Protein AF-G0QQ79-F1 (afdb_monomer_lite)

pLDDT: mean 77.18, std 17.35, range [34.56, 95.25]

Structure (mmCIF, N/CA/C/O backbone):
data_AF-G0QQ79-F1
#
_entry.id   AF-G0QQ79-F1
#
loop_
_atom_site.group_PDB
_atom_site.id
_atom_site.type_symbol
_atom_site.label_atom_id
_atom_site.label_alt_id
_atom_site.label_comp_id
_atom_site.label_asym_id
_atom_site.label_entity_id
_atom_site.label_seq_id
_atom_site.pdbx_PDB_ins_code
_atom_site.Cartn_x
_atom_site.Cartn_y
_atom_site.Cartn_z
_atom_site.occupancy
_atom_site.B_iso_or_equiv
_atom_site.auth_seq_id
_atom_site.auth_comp_id
_atom_site.auth_asym_id
_atom_site.auth_atom_id
_atom_site.pdbx_PDB_model_num
ATOM 1 N N . MET A 1 1 ? 29.612 6.823 -11.568 1.00 68.00 1 MET A N 1
ATOM 2 C CA . MET A 1 1 ? 28.725 7.975 -11.891 1.00 68.00 1 MET A CA 1
ATOM 3 C C . MET A 1 1 ? 27.307 7.630 -11.455 1.00 68.00 1 MET A C 1
ATOM 5 O O . MET A 1 1 ? 27.017 6.444 -11.415 1.00 68.00 1 MET A O 1
ATOM 9 N N . PHE A 1 2 ? 26.462 8.589 -11.063 1.00 74.31 2 PHE A N 1
ATOM 10 C CA . PHE A 1 2 ? 25.201 8.287 -10.367 1.00 74.31 2 PHE A CA 1
ATOM 11 C C . PHE A 1 2 ? 23.986 8.865 -11.084 1.00 74.31 2 PHE A C 1
ATOM 13 O O . PHE A 1 2 ? 24.033 10.012 -11.516 1.00 74.31 2 PHE A O 1
ATOM 20 N N . ILE A 1 3 ? 22.893 8.106 -11.116 1.00 79.81 3 ILE A N 1
ATOM 21 C CA . ILE A 1 3 ? 21.572 8.600 -11.522 1.00 79.81 3 ILE A CA 1
ATOM 22 C C . ILE A 1 3 ? 20.568 8.401 -10.392 1.00 79.81 3 ILE A C 1
ATOM 24 O O . ILE A 1 3 ? 20.646 7.413 -9.662 1.00 79.81 3 ILE A O 1
ATOM 28 N N . LEU A 1 4 ? 19.628 9.335 -10.252 1.00 84.00 4 LEU A N 1
ATOM 29 C CA . LEU A 1 4 ? 18.492 9.212 -9.341 1.00 84.00 4 LEU A CA 1
ATOM 30 C C . LEU A 1 4 ? 17.261 8.793 -10.142 1.00 84.00 4 LEU A C 1
ATOM 32 O O . LEU A 1 4 ? 16.845 9.520 -11.042 1.00 84.00 4 LEU A O 1
ATOM 36 N N . VAL A 1 5 ? 16.666 7.657 -9.792 1.00 86.06 5 VAL A N 1
ATOM 37 C CA . VAL A 1 5 ? 15.440 7.149 -10.418 1.00 86.06 5 VAL A CA 1
ATOM 38 C C . VAL A 1 5 ? 14.285 7.271 -9.432 1.00 86.06 5 VAL A C 1
ATOM 40 O O . VAL A 1 5 ? 14.389 6.807 -8.296 1.00 86.06 5 VAL A O 1
ATOM 43 N N . LEU A 1 6 ? 13.197 7.899 -9.869 1.00 86.88 6 LEU A N 1
ATOM 44 C CA . LEU A 1 6 ? 11.918 8.004 -9.177 1.00 86.88 6 LEU A CA 1
ATOM 45 C C . LEU A 1 6 ? 10.981 6.895 -9.656 1.00 86.88 6 LEU A C 1
ATOM 47 O O . LEU A 1 6 ? 10.884 6.631 -10.857 1.00 86.88 6 LEU A O 1
ATOM 51 N N . PHE A 1 7 ? 10.298 6.263 -8.707 1.00 90.00 7 PHE A N 1
ATOM 52 C CA . PHE A 1 7 ? 9.340 5.189 -8.954 1.00 90.00 7 PHE A CA 1
ATOM 53 C C . PHE A 1 7 ? 8.376 5.057 -7.764 1.00 90.00 7 PHE A C 1
ATOM 55 O O . PHE A 1 7 ? 8.639 5.572 -6.677 1.00 90.00 7 PHE A O 1
ATOM 62 N N . GLY A 1 8 ? 7.258 4.356 -7.952 1.00 88.19 8 GLY A N 1
ATOM 63 C CA . GLY A 1 8 ? 6.257 4.131 -6.908 1.00 88.19 8 GLY A CA 1
ATOM 64 C C . GLY A 1 8 ? 5.714 5.433 -6.303 1.00 88.19 8 GLY A C 1
ATOM 65 O O . GLY A 1 8 ? 5.660 6.468 -6.960 1.00 88.19 8 GLY A O 1
ATOM 66 N N . TYR A 1 9 ? 5.325 5.388 -5.027 1.00 85.94 9 TYR A N 1
ATOM 67 C CA . TYR A 1 9 ? 4.895 6.568 -4.269 1.00 85.94 9 TYR A CA 1
ATOM 68 C C . TYR A 1 9 ? 6.004 7.041 -3.331 1.00 85.94 9 TYR A C 1
ATOM 70 O O . TYR A 1 9 ? 6.362 6.339 -2.383 1.00 85.94 9 TYR A O 1
ATOM 78 N N . LYS A 1 10 ? 6.544 8.241 -3.586 1.00 84.88 10 LYS A N 1
ATOM 79 C CA . LYS A 1 10 ? 7.665 8.834 -2.829 1.00 84.88 10 LYS A CA 1
ATOM 80 C C . LYS A 1 10 ? 8.905 7.921 -2.727 1.00 84.88 10 LYS A C 1
ATOM 82 O O . LYS A 1 10 ? 9.724 8.116 -1.830 1.00 84.88 10 LYS A O 1
ATOM 87 N N . GLN A 1 11 ? 9.075 6.945 -3.626 1.00 87.06 11 GLN A N 1
ATOM 88 C CA . GLN A 1 11 ? 10.274 6.106 -3.661 1.00 87.06 11 GLN A CA 1
ATOM 89 C C . GLN A 1 11 ? 11.272 6.668 -4.671 1.00 87.06 11 GLN A C 1
ATOM 91 O O . GLN A 1 11 ? 10.926 7.188 -5.734 1.00 87.06 11 GLN A O 1
ATOM 96 N N . SER A 1 12 ? 12.546 6.586 -4.312 1.00 88.94 12 SER A N 1
ATOM 97 C CA . SER A 1 12 ? 13.630 6.902 -5.224 1.00 88.94 12 SER A CA 1
ATOM 98 C C . SER A 1 12 ? 14.855 6.077 -4.883 1.00 88.94 12 SER A C 1
ATOM 100 O O . SER A 1 12 ? 15.034 5.654 -3.738 1.00 88.94 12 SER A O 1
ATOM 102 N N . ARG A 1 13 ? 15.695 5.823 -5.883 1.00 88.06 13 ARG A N 1
ATOM 103 C CA . ARG A 1 13 ? 16.927 5.064 -5.701 1.00 88.06 13 ARG A CA 1
ATOM 104 C C . ARG A 1 13 ? 18.031 5.632 -6.567 1.00 88.06 13 ARG A C 1
ATOM 106 O O . ARG A 1 13 ? 17.805 6.031 -7.708 1.00 88.06 13 ARG A O 1
ATOM 113 N N . ILE A 1 14 ? 19.226 5.677 -5.990 1.00 85.69 14 ILE A N 1
ATOM 114 C CA . ILE A 1 14 ? 20.432 6.095 -6.689 1.00 85.69 14 ILE A CA 1
ATOM 115 C C . ILE A 1 14 ? 21.115 4.844 -7.235 1.00 85.69 14 ILE A C 1
ATOM 117 O O . ILE A 1 14 ? 21.373 3.904 -6.483 1.00 85.69 14 ILE A O 1
ATOM 121 N N . PHE A 1 15 ? 21.421 4.846 -8.528 1.00 82.44 15 PHE A N 1
ATOM 122 C CA . PHE A 1 15 ? 22.152 3.769 -9.189 1.00 82.44 15 PHE A CA 1
ATOM 123 C C . PHE A 1 15 ? 23.528 4.256 -9.627 1.00 82.44 15 PHE A C 1
ATOM 125 O O . PHE A 1 15 ? 23.657 5.350 -10.183 1.00 82.44 15 PHE A O 1
ATOM 132 N N . THR A 1 16 ? 24.554 3.441 -9.375 1.00 77.12 16 THR A N 1
ATOM 133 C CA . THR A 1 16 ? 25.890 3.637 -9.936 1.00 77.12 16 THR A CA 1
ATOM 134 C C . THR A 1 16 ? 25.958 3.039 -11.328 1.00 77.12 16 THR A C 1
ATOM 136 O O . THR A 1 16 ? 25.602 1.884 -11.552 1.00 77.12 16 THR A O 1
ATOM 139 N N . ILE A 1 17 ? 26.436 3.831 -12.276 1.00 72.12 17 ILE A N 1
ATOM 140 C CA . ILE A 1 17 ? 26.651 3.397 -13.648 1.00 72.12 17 ILE A CA 1
ATOM 141 C C . ILE A 1 17 ? 28.128 3.086 -13.807 1.00 72.12 17 ILE A C 1
ATOM 143 O O . ILE A 1 17 ? 28.937 3.988 -14.032 1.00 72.12 17 ILE A O 1
ATOM 147 N N . ASP A 1 18 ? 28.438 1.799 -13.667 1.00 65.00 18 ASP A N 1
ATOM 148 C CA . ASP A 1 18 ? 29.786 1.251 -13.830 1.00 65.00 18 ASP A CA 1
ATOM 149 C C . ASP A 1 18 ? 29.869 0.265 -15.023 1.00 65.00 18 ASP A C 1
ATOM 151 O O . ASP A 1 18 ? 30.936 -0.272 -15.314 1.00 65.00 18 ASP A O 1
ATOM 155 N N . CYS A 1 19 ? 28.761 0.014 -15.746 1.00 55.56 19 CYS A N 1
ATOM 156 C CA . CYS A 1 19 ? 28.670 -1.003 -16.808 1.00 55.56 19 CYS A CA 1
ATOM 157 C C . CYS A 1 19 ? 27.797 -0.591 -18.021 1.00 55.56 19 CYS A C 1
ATOM 159 O O . CYS A 1 19 ? 27.247 0.508 -18.066 1.00 55.56 19 CYS A O 1
ATOM 161 N N . LEU A 1 20 ? 27.724 -1.471 -19.036 1.00 58.78 20 LEU A N 1
ATOM 162 C CA . LEU A 1 20 ? 26.935 -1.319 -20.273 1.00 58.78 20 LEU A CA 1
ATOM 163 C C . LEU A 1 20 ? 25.459 -0.998 -19.978 1.00 58.78 20 LEU A C 1
ATOM 165 O O . LEU A 1 20 ? 24.854 -1.581 -19.080 1.00 58.78 20 LEU A O 1
ATOM 169 N N . THR A 1 21 ? 24.857 -0.113 -20.773 1.00 60.47 21 THR A N 1
ATOM 170 C CA . THR A 1 21 ? 23.559 0.481 -20.435 1.00 60.47 21 THR A CA 1
ATOM 171 C C . THR A 1 21 ? 22.362 -0.473 -20.477 1.00 60.47 21 THR A C 1
ATOM 173 O O . THR A 1 21 ? 21.425 -0.288 -19.712 1.00 60.47 21 THR A O 1
ATOM 176 N N . ALA A 1 22 ? 22.386 -1.524 -21.303 1.00 59.78 22 ALA A N 1
ATOM 177 C CA . ALA A 1 22 ? 21.295 -2.508 -21.333 1.00 59.78 22 ALA A CA 1
ATOM 178 C C . ALA A 1 22 ? 21.172 -3.258 -19.990 1.00 59.78 22 ALA A C 1
ATOM 180 O O . ALA A 1 22 ? 20.111 -3.271 -19.377 1.00 59.78 22 ALA A O 1
ATOM 181 N N . THR A 1 23 ? 22.297 -3.748 -19.454 1.00 66.88 23 THR A N 1
ATOM 182 C CA . THR A 1 23 ? 22.370 -4.351 -18.109 1.00 66.88 23 THR A CA 1
ATOM 183 C C . THR A 1 23 ? 21.993 -3.384 -16.988 1.00 66.88 23 THR A C 1
ATOM 185 O O . THR A 1 23 ? 21.568 -3.816 -15.918 1.00 66.88 23 THR A O 1
ATOM 188 N N . LEU A 1 24 ? 22.147 -2.075 -17.211 1.00 75.06 24 LEU A N 1
ATOM 189 C CA . LEU A 1 24 ? 21.749 -1.063 -16.241 1.00 75.06 24 LEU A CA 1
ATOM 190 C C . LEU A 1 24 ? 20.222 -0.940 -16.164 1.00 75.06 24 LEU A C 1
ATOM 192 O O . LEU A 1 24 ? 19.691 -0.939 -15.057 1.00 75.06 24 LEU A O 1
ATOM 196 N N . THR A 1 25 ? 19.518 -0.862 -17.296 1.00 76.62 25 THR A N 1
ATOM 197 C CA . THR A 1 25 ? 18.052 -0.706 -17.309 1.00 76.62 25 THR A CA 1
ATOM 198 C C . THR A 1 25 ? 17.346 -1.913 -16.692 1.00 76.62 25 THR A C 1
ATOM 200 O O . THR A 1 25 ? 16.469 -1.727 -15.849 1.00 76.62 25 THR A O 1
ATOM 203 N N . ASP A 1 26 ? 17.784 -3.135 -17.005 1.00 77.94 26 ASP A N 1
ATOM 204 C CA . ASP A 1 26 ? 17.232 -4.358 -16.400 1.00 77.94 26 ASP A CA 1
ATOM 205 C C . ASP A 1 26 ? 17.471 -4.398 -14.883 1.00 77.94 26 ASP A C 1
ATOM 207 O O . ASP A 1 26 ? 16.586 -4.751 -14.100 1.00 77.94 26 ASP A O 1
ATOM 211 N N . CYS A 1 27 ? 18.660 -3.975 -14.443 1.00 83.69 27 CYS A N 1
ATOM 212 C CA . CYS A 1 27 ? 18.996 -3.873 -13.026 1.00 83.69 27 CYS A CA 1
ATOM 213 C C . CYS A 1 27 ? 18.137 -2.821 -12.308 1.00 83.69 27 CYS A C 1
ATOM 215 O O . CYS A 1 27 ? 17.673 -3.066 -11.190 1.00 83.69 27 CYS A O 1
ATOM 217 N N . ILE A 1 28 ? 17.904 -1.662 -12.933 1.00 86.94 28 ILE A N 1
ATOM 218 C CA . ILE A 1 28 ? 17.012 -0.623 -12.405 1.00 86.94 28 ILE A CA 1
ATOM 219 C C . ILE A 1 28 ? 15.598 -1.180 -12.279 1.00 86.94 28 ILE A C 1
ATOM 221 O O . ILE A 1 28 ? 15.024 -1.105 -11.196 1.00 86.94 28 ILE A O 1
ATOM 225 N N . TRP A 1 29 ? 15.076 -1.799 -13.340 1.00 88.12 29 TRP A N 1
ATOM 226 C CA . TRP A 1 29 ? 13.748 -2.407 -13.359 1.00 88.12 29 TRP A CA 1
ATOM 227 C C . TRP A 1 29 ? 13.562 -3.410 -12.220 1.00 88.12 29 TRP A C 1
ATOM 229 O O . TRP A 1 29 ? 12.687 -3.223 -11.374 1.00 88.12 29 TRP A O 1
ATOM 239 N N . GLN A 1 30 ? 14.423 -4.429 -12.139 1.00 88.56 30 GLN A N 1
ATOM 240 C CA . GLN A 1 30 ? 14.308 -5.475 -11.121 1.00 88.56 30 GLN A CA 1
ATOM 241 C C . GLN A 1 30 ? 14.394 -4.913 -9.699 1.00 88.56 30 GLN A C 1
ATOM 243 O O . GLN A 1 30 ? 13.622 -5.311 -8.826 1.00 88.56 30 GLN A O 1
ATOM 248 N N . ASN A 1 31 ? 15.308 -3.971 -9.447 1.00 90.69 31 ASN A N 1
ATOM 249 C CA . ASN A 1 31 ? 15.434 -3.349 -8.131 1.00 90.69 31 ASN A CA 1
ATOM 250 C C . ASN A 1 31 ? 14.214 -2.495 -7.777 1.00 90.69 31 ASN A C 1
ATOM 252 O O . ASN A 1 31 ? 13.711 -2.605 -6.661 1.00 90.69 31 ASN A O 1
ATOM 256 N N . CYS A 1 32 ? 13.733 -1.669 -8.708 1.00 91.06 32 CYS A N 1
ATOM 257 C CA . CYS A 1 32 ? 12.569 -0.818 -8.492 1.00 91.06 32 CYS A CA 1
ATOM 258 C C . CYS A 1 32 ? 11.313 -1.657 -8.246 1.00 91.06 32 CYS A C 1
ATOM 260 O O . CYS A 1 32 ? 10.652 -1.447 -7.235 1.00 91.06 32 CYS A O 1
ATOM 262 N N . ILE A 1 33 ? 11.032 -2.664 -9.079 1.00 91.56 33 ILE A N 1
ATOM 263 C CA . ILE A 1 33 ? 9.876 -3.558 -8.900 1.00 91.56 33 ILE A CA 1
ATOM 264 C C . ILE A 1 33 ? 9.957 -4.319 -7.578 1.00 91.56 33 ILE A C 1
ATOM 266 O O . ILE A 1 33 ? 8.973 -4.382 -6.838 1.00 91.56 33 ILE A O 1
ATOM 270 N N . L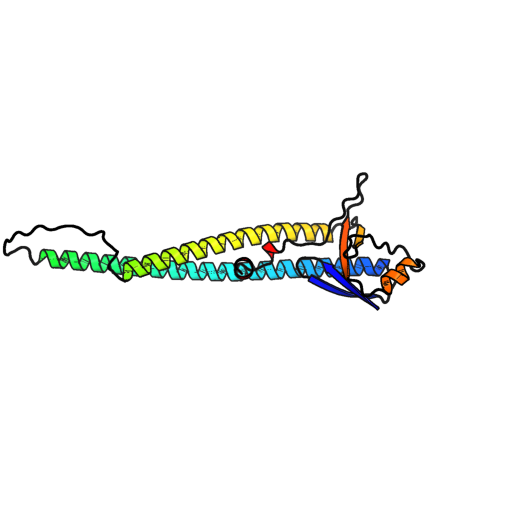YS A 1 34 ? 11.138 -4.828 -7.214 1.00 91.69 34 LYS A N 1
ATOM 271 C CA . LYS A 1 34 ? 11.351 -5.492 -5.923 1.00 91.69 34 LYS A CA 1
ATOM 272 C C . LYS A 1 34 ? 11.106 -4.555 -4.739 1.00 91.69 34 LYS A C 1
ATOM 274 O O . LYS A 1 34 ? 10.446 -4.950 -3.776 1.00 91.69 34 LYS A O 1
ATOM 279 N N . ASP A 1 35 ? 11.617 -3.327 -4.793 1.00 92.88 35 ASP A N 1
ATOM 280 C CA . ASP A 1 35 ? 11.431 -2.326 -3.738 1.00 92.88 35 ASP A CA 1
ATOM 281 C C . ASP A 1 35 ? 9.968 -1.866 -3.644 1.00 92.88 35 ASP A C 1
ATOM 283 O O . ASP A 1 35 ? 9.447 -1.661 -2.545 1.00 92.88 35 ASP A O 1
ATOM 287 N N . THR A 1 36 ? 9.281 -1.745 -4.779 1.00 91.88 36 THR A N 1
ATOM 288 C CA . THR A 1 36 ? 7.845 -1.463 -4.875 1.00 91.88 36 THR A CA 1
ATOM 289 C C . THR A 1 36 ? 7.025 -2.589 -4.243 1.00 91.88 36 THR A C 1
ATOM 291 O O . THR A 1 36 ? 6.229 -2.327 -3.341 1.00 91.88 36 THR A O 1
ATOM 294 N N . ASN A 1 37 ? 7.278 -3.848 -4.610 1.00 91.69 37 ASN A N 1
ATOM 295 C CA . ASN A 1 37 ? 6.615 -5.016 -4.020 1.00 91.69 37 ASN A CA 1
ATOM 296 C C . ASN A 1 37 ? 6.866 -5.119 -2.510 1.00 91.69 37 ASN A C 1
ATOM 298 O O . ASN A 1 37 ? 5.944 -5.383 -1.736 1.00 91.69 37 ASN A O 1
ATOM 302 N N . LYS A 1 38 ? 8.101 -4.858 -2.065 1.00 93.00 38 LYS A N 1
ATOM 303 C CA . LYS A 1 38 ? 8.442 -4.821 -0.638 1.00 93.00 38 LYS A CA 1
ATOM 304 C C . LYS A 1 38 ? 7.658 -3.736 0.103 1.00 93.00 38 LYS A C 1
ATOM 306 O O . LYS A 1 38 ? 7.145 -4.006 1.184 1.00 93.00 38 LYS A O 1
ATOM 311 N N . ASN A 1 39 ? 7.552 -2.537 -0.468 1.00 92.12 39 ASN A N 1
ATOM 312 C CA . ASN A 1 39 ? 6.803 -1.432 0.130 1.00 92.12 39 ASN A CA 1
ATOM 313 C C . ASN A 1 39 ? 5.304 -1.758 0.238 1.00 92.12 39 ASN A C 1
ATOM 315 O O . ASN A 1 39 ? 4.713 -1.575 1.300 1.00 92.12 39 ASN A O 1
ATOM 319 N N . ILE A 1 40 ? 4.708 -2.330 -0.816 1.00 92.75 40 ILE A N 1
ATOM 320 C CA . ILE A 1 40 ? 3.312 -2.797 -0.801 1.00 92.75 40 ILE A CA 1
ATOM 321 C C . ILE A 1 40 ? 3.086 -3.793 0.342 1.00 92.75 40 ILE A C 1
ATOM 323 O O . ILE A 1 40 ? 2.153 -3.620 1.121 1.00 92.75 40 ILE A O 1
ATOM 327 N N . LEU A 1 41 ? 3.958 -4.799 0.488 1.00 92.56 41 LEU A N 1
ATOM 328 C CA . LEU A 1 41 ? 3.854 -5.796 1.561 1.00 92.56 41 LEU A CA 1
ATOM 329 C C . LEU A 1 41 ? 3.972 -5.172 2.957 1.00 92.56 41 LEU A C 1
ATOM 331 O O . LEU A 1 41 ? 3.203 -5.511 3.854 1.00 92.56 41 LEU A O 1
ATOM 335 N N . GLN A 1 42 ? 4.913 -4.244 3.143 1.00 93.69 42 GLN A N 1
ATOM 336 C CA . GLN A 1 42 ? 5.088 -3.544 4.417 1.00 93.69 42 GLN A CA 1
ATOM 337 C C . GLN A 1 42 ? 3.854 -2.713 4.783 1.00 93.69 42 GLN A C 1
ATOM 339 O O . GLN A 1 42 ? 3.434 -2.715 5.940 1.00 93.69 42 GLN A O 1
ATOM 344 N N . LYS A 1 43 ? 3.249 -2.032 3.804 1.00 93.50 43 LYS A N 1
ATOM 345 C CA . LYS A 1 43 ? 2.033 -1.239 4.011 1.00 93.50 43 LYS A CA 1
ATOM 346 C C . LYS A 1 43 ? 0.793 -2.099 4.229 1.00 93.50 43 LYS A C 1
ATOM 348 O O . LYS A 1 43 ? -0.011 -1.777 5.095 1.00 93.50 43 LYS A O 1
ATOM 353 N N . GLU A 1 44 ? 0.679 -3.229 3.539 1.00 93.81 44 GLU A N 1
ATOM 354 C CA . GLU A 1 44 ? -0.359 -4.231 3.797 1.00 93.81 44 GLU A CA 1
ATOM 355 C C . GLU A 1 44 ? -0.278 -4.750 5.246 1.00 93.81 44 GLU A C 1
ATOM 357 O O . GLU A 1 44 ? -1.289 -4.817 5.946 1.00 93.81 44 GLU A O 1
ATOM 362 N N . GLU A 1 45 ? 0.923 -5.067 5.741 1.00 94.94 45 GLU A N 1
ATOM 363 C CA . GLU A 1 45 ? 1.121 -5.495 7.130 1.00 94.94 45 GLU A CA 1
ATOM 364 C C . GLU A 1 45 ? 0.806 -4.373 8.135 1.00 94.94 45 GLU A C 1
ATOM 366 O O . GLU A 1 45 ? 0.171 -4.626 9.164 1.00 94.94 45 GLU A O 1
ATOM 371 N N . GLN A 1 46 ? 1.216 -3.135 7.838 1.00 93.81 46 GLN A N 1
ATOM 372 C CA . GLN A 1 46 ? 0.923 -1.960 8.662 1.00 93.81 46 GLN A CA 1
ATOM 373 C C . GLN A 1 46 ? -0.591 -1.742 8.807 1.00 93.81 46 GLN A C 1
ATOM 375 O O . GLN A 1 46 ? -1.096 -1.723 9.931 1.00 93.81 46 GLN A O 1
ATOM 380 N N . HIS A 1 47 ? -1.324 -1.664 7.693 1.00 94.25 47 HIS A N 1
ATOM 381 C CA . HIS A 1 47 ? -2.774 -1.438 7.699 1.00 94.25 47 HIS A CA 1
ATOM 382 C C . HIS A 1 47 ? -3.521 -2.558 8.426 1.00 94.25 47 HIS A C 1
ATOM 384 O O . HIS A 1 47 ? -4.433 -2.291 9.205 1.00 94.25 47 HIS A O 1
ATOM 390 N N . ASN A 1 48 ? -3.096 -3.815 8.259 1.00 94.50 48 ASN A N 1
ATOM 391 C CA . ASN A 1 48 ? -3.669 -4.939 9.004 1.00 94.50 48 ASN A CA 1
ATOM 392 C C . ASN A 1 48 ? -3.437 -4.819 10.521 1.00 94.50 48 ASN A C 1
ATOM 394 O O . ASN A 1 48 ? -4.342 -5.101 11.312 1.00 94.50 48 ASN A O 1
ATOM 398 N N . LYS A 1 49 ? -2.244 -4.393 10.958 1.00 95.25 49 LYS A N 1
ATOM 399 C CA . LYS A 1 49 ? -1.960 -4.154 12.385 1.00 95.25 49 LYS A CA 1
ATOM 400 C C . LYS A 1 49 ? -2.835 -3.037 12.948 1.00 95.25 49 LYS A C 1
ATOM 402 O O . LYS A 1 49 ? -3.422 -3.214 14.015 1.00 95.25 49 LYS A O 1
ATOM 407 N N . GLU A 1 50 ? -2.951 -1.923 12.234 1.00 93.38 50 GLU A N 1
ATOM 408 C CA . GLU A 1 50 ? -3.755 -0.769 12.647 1.00 93.38 50 GLU A CA 1
ATOM 409 C C . GLU A 1 50 ? -5.249 -1.115 12.703 1.00 93.38 50 GLU A C 1
ATOM 411 O O . GLU A 1 50 ? -5.898 -0.873 13.724 1.00 93.38 50 GLU A O 1
ATOM 416 N N . LYS A 1 51 ? -5.773 -1.807 11.685 1.00 93.62 51 LYS A N 1
ATOM 417 C CA . LYS A 1 51 ? -7.144 -2.334 11.675 1.00 93.62 51 LYS A CA 1
ATOM 418 C C . LYS A 1 51 ? -7.417 -3.239 12.881 1.00 93.62 51 LYS A C 1
ATOM 420 O O . LYS A 1 51 ? -8.409 -3.047 13.583 1.00 93.62 51 LYS A O 1
ATOM 425 N N . ASN A 1 52 ? -6.521 -4.181 13.177 1.00 94.19 52 ASN A N 1
ATOM 426 C CA . ASN A 1 52 ? -6.661 -5.081 14.328 1.00 94.19 52 ASN A CA 1
ATOM 427 C C . ASN A 1 52 ? -6.642 -4.327 15.672 1.00 94.19 52 ASN A C 1
ATOM 429 O O . ASN A 1 52 ? -7.340 -4.709 16.615 1.00 94.19 52 ASN A O 1
ATOM 433 N N . LEU A 1 53 ? -5.853 -3.253 15.788 1.00 94.19 53 LEU A N 1
ATOM 434 C CA . LEU A 1 53 ? -5.856 -2.394 16.976 1.00 94.19 53 LEU A CA 1
ATOM 435 C C . LEU A 1 53 ? -7.190 -1.656 17.134 1.00 94.19 53 LEU A C 1
ATOM 437 O O . LEU A 1 53 ? -7.718 -1.604 18.246 1.00 94.19 53 LEU A O 1
ATOM 441 N N . LEU A 1 54 ? -7.757 -1.135 16.043 1.00 92.12 54 LEU A N 1
ATOM 442 C CA . LEU A 1 54 ? -9.073 -0.491 16.051 1.00 92.12 54 LEU A CA 1
ATOM 443 C C . LEU A 1 54 ? -10.194 -1.475 16.410 1.00 92.12 54 LEU A C 1
ATOM 445 O O . LEU A 1 54 ? -11.035 -1.155 17.245 1.00 92.12 54 LEU A O 1
ATOM 449 N N . GLN A 1 55 ? -10.163 -2.702 15.887 1.00 92.62 55 GLN A N 1
ATOM 450 C CA . GLN A 1 55 ? -11.127 -3.748 16.253 1.00 92.62 55 GLN A CA 1
ATOM 451 C C . GLN A 1 55 ? -11.082 -4.086 17.751 1.00 92.62 55 GLN A C 1
ATOM 453 O O . GLN A 1 55 ? -12.122 -4.204 18.397 1.00 92.62 55 GLN A O 1
ATOM 458 N N . LYS A 1 56 ? -9.883 -4.166 18.346 1.00 93.81 56 LYS A N 1
ATOM 459 C CA . LYS A 1 56 ? -9.737 -4.339 19.802 1.00 93.81 56 LYS A CA 1
ATOM 460 C C . LYS A 1 56 ? -10.270 -3.140 20.591 1.00 93.81 56 LYS A C 1
ATOM 462 O O . LYS A 1 56 ? -10.747 -3.322 21.710 1.00 93.81 56 LYS A O 1
ATOM 467 N N . LYS A 1 57 ? -10.168 -1.917 20.054 1.00 92.75 57 LYS A N 1
ATOM 468 C CA . LYS A 1 57 ? -10.765 -0.724 20.676 1.00 92.75 57 LYS A CA 1
ATOM 469 C C . LYS A 1 57 ? -12.292 -0.779 20.630 1.00 92.75 57 LYS A C 1
ATOM 471 O O . LYS A 1 57 ? -12.897 -0.527 21.665 1.00 92.75 57 LYS A O 1
ATOM 476 N N . ILE A 1 58 ? -12.888 -1.191 19.506 1.00 91.00 58 ILE A N 1
ATOM 477 C CA . ILE A 1 58 ? -14.343 -1.397 19.390 1.00 91.00 58 ILE A CA 1
ATOM 478 C C . ILE A 1 58 ? -14.837 -2.333 20.491 1.00 91.00 58 ILE A C 1
ATOM 480 O O . ILE A 1 58 ? -15.683 -1.928 21.276 1.00 91.00 58 ILE A O 1
ATOM 484 N N . GLN A 1 59 ? -14.230 -3.516 20.636 1.00 92.25 59 GLN A N 1
ATOM 485 C CA . GLN A 1 59 ? -14.637 -4.487 21.662 1.00 92.25 59 GLN A CA 1
ATOM 486 C C . GLN A 1 59 ? -14.600 -3.899 23.081 1.00 92.25 59 GLN A C 1
ATOM 488 O O . GLN A 1 59 ? -15.474 -4.169 23.898 1.00 92.25 59 GLN A O 1
ATOM 493 N N . LYS A 1 60 ? -13.598 -3.067 23.395 1.00 93.25 60 LYS A N 1
ATOM 494 C CA . LYS A 1 60 ? -13.505 -2.406 24.707 1.00 93.25 60 LYS A CA 1
ATOM 495 C C . LYS A 1 60 ? -14.599 -1.360 24.912 1.00 93.25 60 LYS A C 1
ATOM 497 O O . LYS A 1 60 ? -15.114 -1.257 26.021 1.00 93.25 60 LYS A O 1
ATOM 502 N N . ILE A 1 61 ? -14.915 -0.573 23.885 1.00 88.44 61 ILE A N 1
ATOM 503 C CA . ILE A 1 61 ? -15.960 0.456 23.959 1.00 88.44 61 ILE A CA 1
ATOM 504 C C . ILE A 1 61 ? -17.343 -0.201 24.038 1.00 88.44 61 ILE A C 1
ATOM 506 O O . ILE A 1 61 ? -18.156 0.218 24.853 1.00 88.44 61 ILE A O 1
ATOM 510 N N . GLU A 1 62 ? -17.585 -1.279 23.290 1.00 90.19 62 GLU A N 1
ATOM 511 C CA . GLU A 1 62 ? -18.829 -2.058 23.361 1.00 90.19 62 GLU A CA 1
ATOM 512 C C . GLU A 1 62 ? -19.067 -2.605 24.775 1.00 90.19 62 GLU A C 1
ATOM 514 O O . GLU A 1 62 ? -20.136 -2.389 25.342 1.00 90.19 62 GLU A O 1
ATOM 519 N N . VAL A 1 63 ? -18.043 -3.193 25.406 1.00 92.25 63 VAL A N 1
ATOM 520 C CA . VAL A 1 63 ? -18.135 -3.659 26.802 1.00 92.25 63 VAL A CA 1
ATOM 521 C C . VAL A 1 63 ? -18.422 -2.509 27.775 1.00 92.25 63 VAL A C 1
ATOM 523 O O . VAL A 1 63 ? -19.195 -2.687 28.717 1.00 92.25 63 VAL A O 1
ATOM 526 N N . LYS A 1 64 ? -17.830 -1.325 27.573 1.00 89.38 64 LYS A N 1
ATOM 527 C CA . LYS A 1 64 ? -18.122 -0.146 28.408 1.00 89.38 64 LYS A CA 1
ATOM 528 C C . LYS A 1 64 ? -19.567 0.319 28.252 1.00 89.38 64 LYS A C 1
ATOM 530 O O . LYS A 1 64 ? -20.219 0.589 29.255 1.00 89.38 64 LYS A O 1
ATOM 535 N N . ILE A 1 65 ? -20.075 0.379 27.022 1.00 86.31 65 ILE A N 1
ATOM 536 C CA . ILE A 1 65 ? -21.469 0.749 26.750 1.00 86.31 65 ILE A CA 1
ATOM 537 C C . ILE A 1 65 ? -22.418 -0.246 27.428 1.00 86.31 65 ILE A C 1
ATOM 539 O O . ILE A 1 65 ? -23.348 0.177 28.107 1.00 86.31 65 ILE A O 1
ATOM 543 N N . GLU A 1 66 ? -22.148 -1.551 27.339 1.00 89.56 66 GLU A N 1
ATOM 544 C CA . GLU A 1 66 ? -22.950 -2.572 28.028 1.00 89.56 66 GLU A CA 1
ATOM 545 C C . GLU A 1 66 ? -22.928 -2.431 29.559 1.00 89.56 66 GLU A C 1
ATOM 547 O O . GLU A 1 66 ? -23.932 -2.695 30.222 1.00 89.56 66 GLU A O 1
ATOM 552 N N . GLN A 1 67 ? -21.792 -2.038 30.145 1.00 89.75 67 GLN A N 1
ATOM 553 C CA . GLN A 1 67 ? -21.686 -1.783 31.585 1.00 89.75 67 GLN A CA 1
ATOM 554 C C . GLN A 1 67 ? -22.492 -0.551 31.999 1.00 89.75 67 GLN A C 1
ATOM 556 O O . GLN A 1 67 ? -23.224 -0.617 32.985 1.00 89.75 67 GLN A O 1
ATOM 561 N N . ILE A 1 68 ? -22.401 0.538 31.233 1.00 85.00 68 ILE A N 1
ATOM 562 C CA . ILE A 1 68 ? -23.189 1.754 31.463 1.00 85.00 68 ILE A CA 1
ATOM 563 C C . ILE A 1 68 ? -24.688 1.445 31.339 1.00 85.00 68 ILE A C 1
ATOM 565 O O . ILE A 1 68 ? -25.466 1.848 32.198 1.00 85.00 68 ILE A O 1
ATOM 569 N N . ASP A 1 69 ? -25.090 0.649 30.347 1.00 85.81 69 ASP A N 1
ATOM 570 C CA . ASP A 1 69 ? -26.487 0.241 30.159 1.00 85.81 69 ASP A CA 1
ATOM 571 C C . ASP A 1 69 ? -27.038 -0.587 31.324 1.00 85.81 69 ASP A C 1
ATOM 573 O O . ASP A 1 69 ? -28.214 -0.463 31.666 1.00 85.81 69 ASP A O 1
ATOM 577 N N . LYS A 1 70 ? -26.204 -1.421 31.955 1.00 87.81 70 LYS A N 1
ATOM 578 C CA . LYS A 1 70 ? -26.587 -2.136 33.182 1.00 87.81 70 LYS A CA 1
ATOM 579 C C . LYS A 1 70 ? -26.746 -1.179 34.360 1.00 87.81 70 LYS A C 1
ATOM 581 O O . LYS A 1 70 ? -27.732 -1.281 35.076 1.00 87.81 70 LYS A O 1
ATOM 586 N N . LEU A 1 71 ? -25.823 -0.231 34.527 1.00 84.69 71 LEU A N 1
ATOM 587 C CA . LEU A 1 71 ? -25.887 0.755 35.609 1.00 84.69 71 LEU A CA 1
ATOM 588 C C . LEU A 1 71 ? -27.127 1.651 35.503 1.00 84.69 71 LEU A C 1
ATOM 590 O O . LEU A 1 71 ? -27.775 1.892 36.515 1.00 84.69 71 LEU A O 1
ATOM 594 N N . ILE A 1 72 ? -27.488 2.085 34.292 1.00 81.94 72 ILE A N 1
ATOM 595 C CA . ILE A 1 72 ? -28.701 2.882 34.059 1.00 81.94 72 ILE A CA 1
ATOM 596 C C . ILE A 1 72 ? -29.954 2.075 34.431 1.00 81.94 72 ILE A C 1
ATOM 598 O O . ILE A 1 72 ? -30.797 2.575 35.171 1.00 81.94 72 ILE A O 1
ATOM 602 N N . LYS A 1 73 ? -30.052 0.807 34.006 1.00 82.56 73 LYS A N 1
ATOM 603 C CA . LYS A 1 73 ? -31.185 -0.066 34.369 1.00 82.56 73 LYS A CA 1
ATOM 604 C C . LYS A 1 73 ? -31.283 -0.315 35.875 1.00 82.56 73 LYS A C 1
ATOM 606 O O . LYS A 1 73 ? -32.371 -0.246 36.438 1.00 82.56 73 LYS A O 1
ATOM 611 N N . ASP A 1 74 ? -30.153 -0.560 36.536 1.00 80.44 74 ASP A N 1
ATOM 612 C CA . ASP A 1 74 ? -30.107 -0.765 37.987 1.00 80.44 74 ASP A CA 1
ATOM 613 C C . ASP A 1 74 ? -30.498 0.511 38.765 1.00 80.44 74 ASP A C 1
ATOM 615 O O . ASP A 1 74 ? -31.049 0.420 39.867 1.00 80.44 74 ASP A O 1
ATOM 619 N N . GLU A 1 75 ? -30.206 1.707 38.234 1.00 73.44 75 GLU A N 1
ATOM 620 C CA . GLU A 1 75 ? -30.669 2.986 38.793 1.00 73.44 75 GLU A CA 1
ATOM 621 C C . GLU A 1 75 ? -32.177 3.189 38.592 1.00 73.44 75 GLU A C 1
ATOM 623 O O . GLU A 1 75 ? -32.865 3.564 39.545 1.00 73.44 75 GLU A O 1
ATOM 628 N N . GLU A 1 76 ? -32.710 2.879 37.408 1.00 73.62 76 GLU A N 1
ATOM 629 C CA . GLU A 1 76 ? -34.148 2.947 37.112 1.00 73.62 76 GLU A CA 1
ATOM 630 C C . GLU A 1 76 ? -34.962 2.007 38.025 1.00 73.62 76 GLU A C 1
ATOM 632 O O . GLU A 1 76 ? -35.937 2.435 38.649 1.00 73.62 76 GLU A O 1
ATOM 637 N N . GLU A 1 77 ? -34.516 0.760 38.219 1.00 71.50 77 GLU A N 1
ATOM 638 C CA . GLU A 1 77 ? -35.190 -0.209 39.100 1.00 71.50 77 GLU A CA 1
ATOM 639 C C . GLU A 1 77 ? -35.153 0.195 40.591 1.00 71.50 77 GLU A C 1
ATOM 641 O O . GLU A 1 77 ? -36.089 -0.092 41.353 1.00 71.50 77 GLU A O 1
ATOM 646 N N . LYS A 1 78 ? -34.100 0.896 41.039 1.00 64.31 78 LYS A N 1
ATOM 647 C CA . LYS A 1 78 ? -33.979 1.414 42.420 1.00 64.31 78 LYS A CA 1
ATOM 648 C C . LYS A 1 78 ? -34.863 2.630 42.691 1.00 64.31 78 LYS A C 1
ATOM 650 O O . LYS A 1 78 ? -35.263 2.846 43.839 1.00 64.31 78 LYS A O 1
ATOM 655 N N . ILE A 1 79 ? -35.169 3.423 41.669 1.00 59.03 79 ILE A N 1
ATOM 656 C CA . ILE A 1 79 ? -36.101 4.550 41.779 1.00 59.03 79 ILE A CA 1
ATOM 657 C C . ILE A 1 79 ? -37.542 4.016 41.867 1.00 59.03 79 ILE A C 1
ATOM 659 O O . ILE A 1 79 ? -38.270 4.378 42.795 1.00 59.03 79 ILE A O 1
ATOM 663 N N . ASP A 1 80 ? -37.907 3.045 41.023 1.00 55.91 80 ASP A N 1
ATOM 664 C CA . ASP A 1 80 ? -39.248 2.431 41.005 1.00 55.91 80 ASP A CA 1
ATOM 665 C C . ASP A 1 80 ? -39.604 1.661 42.292 1.00 55.91 80 ASP A C 1
ATOM 667 O O . ASP A 1 80 ? -40.770 1.571 42.700 1.00 55.91 80 ASP A O 1
ATOM 671 N N . SER A 1 81 ? -38.604 1.109 42.982 1.00 51.50 81 SER A N 1
ATOM 672 C CA . SER A 1 81 ? -38.802 0.389 44.247 1.00 51.50 81 SER A CA 1
ATOM 673 C C . SER A 1 81 ? -38.890 1.306 45.477 1.00 51.50 81 SER A C 1
ATOM 675 O O . SER A 1 81 ? -39.458 0.898 46.496 1.00 51.50 81 SER A O 1
ATOM 677 N N . ASN A 1 82 ? -38.435 2.562 45.383 1.00 48.62 82 ASN A N 1
ATOM 678 C CA . ASN A 1 82 ? -38.612 3.566 46.438 1.00 48.62 82 ASN A CA 1
ATOM 679 C C . ASN A 1 82 ? -39.937 4.341 46.327 1.00 48.62 82 ASN A C 1
ATOM 681 O O . ASN A 1 82 ? -40.499 4.708 47.363 1.00 48.62 82 ASN A O 1
ATOM 685 N N . ASP A 1 83 ? -40.501 4.510 45.126 1.00 48.25 83 ASP A N 1
ATOM 686 C CA . ASP A 1 83 ? -41.803 5.179 44.956 1.00 48.25 83 ASP A CA 1
ATOM 687 C C . ASP A 1 83 ? -43.005 4.315 45.385 1.00 48.25 83 ASP A C 1
ATOM 689 O O . ASP A 1 83 ? -44.042 4.841 45.797 1.00 48.25 83 ASP A O 1
ATOM 693 N N . LYS A 1 84 ? -42.854 2.985 45.460 1.00 46.81 84 LYS A N 1
ATOM 694 C CA . LYS A 1 84 ? -43.886 2.097 46.036 1.00 46.81 84 LYS A CA 1
ATOM 695 C C . LYS A 1 84 ? -43.975 2.119 47.569 1.00 46.81 84 LYS A C 1
ATOM 697 O O . LYS A 1 84 ? -44.914 1.550 48.119 1.00 46.81 84 LYS A O 1
ATOM 702 N N . LYS A 1 85 ? -43.060 2.794 48.281 1.00 42.47 85 LYS A N 1
ATOM 703 C CA . LYS A 1 85 ? -43.120 2.963 49.751 1.00 42.47 85 LYS A CA 1
ATOM 704 C C . LYS A 1 85 ? -43.633 4.333 50.217 1.00 42.47 85 LYS A C 1
ATOM 706 O O . LYS A 1 85 ? -43.674 4.576 51.420 1.00 42.47 85 LYS A O 1
ATOM 711 N N . LYS A 1 86 ? -44.060 5.216 49.305 1.00 42.44 86 LYS A N 1
ATOM 712 C CA . LYS A 1 86 ? -44.581 6.560 49.633 1.00 42.44 86 LYS A CA 1
ATOM 713 C C . LYS A 1 86 ? -45.961 6.872 49.036 1.00 42.44 86 LYS A C 1
ATOM 715 O O . LYS A 1 86 ? -46.296 8.032 48.824 1.00 42.44 86 LYS A O 1
ATOM 720 N N . GLN A 1 87 ? -46.800 5.856 48.831 1.00 39.88 87 GLN A N 1
ATOM 721 C CA . GLN A 1 87 ? -48.219 6.032 48.486 1.00 39.88 87 GLN A CA 1
ATOM 722 C C . GLN A 1 87 ? -49.177 5.699 49.641 1.00 39.88 87 GLN A C 1
ATOM 724 O O . GLN A 1 87 ? -50.233 5.127 49.432 1.00 39.88 87 GLN A O 1
ATOM 729 N N . GLU A 1 88 ? -48.855 6.139 50.855 1.00 41.78 88 GLU A N 1
ATOM 730 C CA . GLU A 1 88 ? -49.858 6.429 51.887 1.00 41.78 88 GLU A CA 1
ATOM 731 C C . GLU A 1 88 ? -49.402 7.671 52.662 1.00 41.78 88 GLU A C 1
ATOM 733 O O . GLU A 1 88 ? -48.820 7.571 53.731 1.00 41.78 88 GLU A O 1
ATOM 738 N N . GLU A 1 89 ? -49.549 8.860 52.068 1.00 44.22 89 GLU A N 1
ATOM 739 C CA . GLU A 1 89 ? -50.127 10.040 52.733 1.00 44.22 89 GLU A CA 1
ATOM 740 C C . GLU A 1 89 ? -49.979 11.324 51.887 1.00 44.22 89 GLU A C 1
ATOM 742 O O . GLU A 1 89 ? -48.886 11.794 51.586 1.00 44.22 89 GLU A O 1
ATOM 747 N N . LYS A 1 90 ? -51.142 11.949 51.651 1.00 36.59 90 LYS A N 1
ATOM 748 C CA . LYS A 1 90 ? -51.401 13.392 51.452 1.00 36.59 90 LYS A CA 1
ATOM 749 C C . LYS A 1 90 ? -51.099 14.042 50.090 1.00 36.59 90 LYS A C 1
ATOM 751 O O . LYS A 1 90 ? -50.062 14.642 49.846 1.00 36.59 90 LYS A O 1
ATOM 756 N N . ASN A 1 91 ? -52.174 14.109 49.297 1.00 42.38 91 ASN A N 1
ATOM 757 C CA . ASN A 1 91 ? -52.773 15.333 48.736 1.00 42.38 91 ASN A CA 1
ATOM 758 C C . ASN A 1 91 ? -51.947 16.638 48.837 1.00 42.38 91 ASN A C 1
ATOM 760 O O . ASN A 1 91 ? -51.928 17.266 49.897 1.00 42.38 91 ASN A O 1
ATOM 764 N N . LYS A 1 92 ? -51.480 17.163 47.693 1.00 39.38 92 LYS A N 1
ATOM 765 C CA . LYS A 1 92 ? -51.716 18.566 47.280 1.00 39.38 92 LYS A CA 1
ATOM 766 C C . LYS A 1 92 ? -51.255 18.840 45.840 1.00 39.38 92 LYS A C 1
ATOM 768 O O . LYS A 1 92 ? -50.144 18.517 45.447 1.00 39.38 92 LYS A O 1
ATOM 773 N N . LYS A 1 93 ? -52.151 19.493 45.090 1.00 43.78 93 LYS A N 1
ATOM 774 C CA . LYS A 1 93 ? -51.965 20.141 43.778 1.00 43.78 93 LYS A CA 1
ATOM 775 C C . LYS A 1 93 ? -50.646 20.921 43.684 1.00 43.78 93 LYS A C 1
ATOM 777 O O . LYS A 1 93 ? -50.394 21.675 44.611 1.00 43.78 93 LYS A O 1
ATOM 782 N N . VAL A 1 94 ? -49.972 20.898 42.525 1.00 37.06 94 VAL A N 1
ATOM 783 C CA . VAL A 1 94 ? -49.552 22.080 41.725 1.00 37.06 94 VAL A CA 1
ATOM 784 C C . VAL A 1 94 ? -49.156 21.609 40.315 1.00 37.06 94 VAL A C 1
ATOM 786 O O . VAL A 1 94 ? -48.390 20.668 40.154 1.00 37.06 94 VAL A O 1
ATOM 789 N N . ALA A 1 95 ? -49.665 22.298 39.293 1.00 47.00 95 ALA A N 1
ATOM 790 C CA . ALA A 1 95 ? -49.215 22.203 37.907 1.00 47.00 95 ALA A CA 1
ATOM 791 C C . ALA A 1 95 ? -48.034 23.156 37.641 1.00 47.00 95 ALA A C 1
ATOM 793 O O . ALA A 1 95 ? -48.105 24.311 38.065 1.00 47.00 95 ALA A O 1
ATOM 794 N N . LYS A 1 96 ? -47.021 22.741 36.859 1.00 41.66 96 LYS A N 1
ATOM 795 C CA . LYS A 1 96 ? -46.283 23.632 35.933 1.00 41.66 96 LYS A CA 1
ATOM 796 C C . LYS A 1 96 ? -45.299 22.893 35.008 1.00 41.66 96 LYS A C 1
ATOM 798 O O . LYS A 1 96 ? -44.376 22.246 35.472 1.00 41.66 96 LYS A O 1
ATOM 803 N N . LYS A 1 97 ? -45.509 23.126 33.706 1.00 35.50 97 LYS A N 1
ATOM 804 C CA . LYS A 1 97 ? -44.542 23.441 32.634 1.00 35.50 97 LYS A CA 1
ATOM 805 C C . LYS A 1 97 ? -43.170 22.744 32.637 1.00 35.50 97 LYS A C 1
ATOM 807 O O . LYS A 1 97 ? -42.288 23.141 33.382 1.00 35.50 97 LYS A O 1
ATOM 812 N N . GLY A 1 98 ? -42.988 21.897 31.621 1.00 43.06 98 GLY A N 1
ATOM 813 C CA . GLY A 1 98 ? -42.014 22.079 30.537 1.00 43.06 98 GLY A CA 1
ATOM 814 C C . GLY A 1 98 ? -40.532 22.151 30.895 1.00 43.06 98 GLY A C 1
ATOM 815 O O . GLY A 1 98 ? -40.080 23.135 31.470 1.00 43.06 98 GLY A O 1
ATOM 816 N N . LYS A 1 99 ? -39.771 21.187 30.379 1.00 34.56 99 LYS A N 1
ATOM 817 C CA . LYS A 1 99 ? -38.487 21.417 29.712 1.00 34.56 99 LYS A CA 1
ATOM 818 C C . LYS A 1 99 ? -38.073 20.133 29.014 1.00 34.56 99 LYS A C 1
ATOM 820 O O . LYS A 1 99 ? -38.178 19.065 29.609 1.00 34.56 99 LYS A O 1
ATOM 825 N N . ASP A 1 100 ? -37.635 20.282 27.770 1.00 41.56 100 ASP A N 1
ATOM 826 C CA . ASP A 1 100 ? -36.869 19.282 27.045 1.00 41.56 100 ASP A CA 1
ATOM 827 C C . ASP A 1 100 ? -35.874 18.613 27.992 1.00 41.56 100 ASP A C 1
ATOM 829 O O . ASP A 1 100 ? -35.067 19.277 28.652 1.00 41.56 100 ASP A O 1
ATOM 833 N N . THR A 1 101 ? -36.000 17.296 28.097 1.00 43.88 101 THR A N 1
ATOM 834 C CA . THR A 1 101 ? -35.094 16.416 28.820 1.00 43.88 101 THR A CA 1
ATOM 835 C C . THR A 1 101 ? -33.741 16.454 28.124 1.00 43.88 101 THR A C 1
ATOM 837 O O . THR A 1 101 ? -33.436 15.637 27.261 1.00 43.88 101 THR A O 1
ATOM 840 N N . VAL A 1 102 ? -32.930 17.449 28.484 1.00 48.06 102 VAL A N 1
ATOM 841 C CA . VAL A 1 102 ? -31.476 17.341 28.391 1.00 48.06 102 VAL A CA 1
ATOM 842 C C . VAL A 1 102 ? -31.113 16.123 29.245 1.00 48.06 102 VAL A C 1
ATOM 844 O O . VAL A 1 102 ? -31.535 16.098 30.406 1.00 48.06 102 VAL A O 1
ATOM 847 N N . PRO A 1 103 ? -30.418 15.107 28.703 1.00 47.78 103 PRO A N 1
ATOM 848 C CA . PRO A 1 103 ? -30.052 13.929 29.477 1.00 47.78 103 PRO A CA 1
ATOM 849 C C . PRO A 1 103 ? -29.206 14.400 30.661 1.00 47.78 103 PRO A C 1
ATOM 851 O O . PRO A 1 103 ? -28.105 14.920 30.493 1.00 47.78 103 PRO A O 1
ATOM 854 N N . SER A 1 104 ? -29.791 14.357 31.859 1.00 54.81 104 SER A N 1
ATOM 855 C CA . SER A 1 104 ? -29.202 14.931 33.075 1.00 54.81 104 SER A CA 1
ATOM 856 C C . SER A 1 104 ? -28.374 13.902 33.844 1.00 54.81 104 SER A C 1
ATOM 858 O O . SER A 1 104 ? -27.809 14.249 34.883 1.00 54.81 104 SER A O 1
ATOM 860 N N . ASN A 1 105 ? -28.309 12.654 33.370 1.00 68.88 105 ASN A N 1
ATOM 861 C CA . ASN A 1 105 ? -27.484 11.623 33.976 1.00 68.88 105 ASN A CA 1
ATOM 862 C C . ASN A 1 105 ? -26.094 11.639 33.306 1.00 68.88 105 ASN A C 1
ATOM 864 O O . ASN A 1 105 ? -26.011 11.421 32.094 1.00 68.88 105 ASN A O 1
ATOM 868 N N . PRO A 1 106 ? -24.995 11.891 34.046 1.00 78.81 106 PRO A N 1
ATOM 869 C CA . PRO A 1 106 ? -23.630 11.831 33.511 1.00 78.81 106 PRO A CA 1
ATOM 870 C C . PRO A 1 106 ? -23.328 10.547 32.721 1.00 78.81 106 PRO A C 1
ATOM 872 O O . PRO A 1 106 ? -22.573 10.585 31.752 1.00 78.81 106 PRO A O 1
ATOM 875 N N . LEU A 1 107 ? -23.978 9.436 33.084 1.00 77.75 107 LEU A N 1
ATOM 876 C CA . LEU A 1 107 ? -23.868 8.142 32.406 1.00 77.75 107 LEU A CA 1
ATOM 877 C C . LEU A 1 107 ? -24.467 8.136 30.986 1.00 77.75 107 LEU A C 1
ATOM 879 O O . LEU A 1 107 ? -23.924 7.488 30.093 1.00 77.75 107 LEU A O 1
ATOM 883 N N . GLU A 1 108 ? -25.550 8.878 30.735 1.00 79.38 108 GLU A N 1
ATOM 884 C CA . GLU A 1 108 ? -26.137 8.989 29.389 1.00 79.38 108 GLU A CA 1
ATOM 885 C C . GLU A 1 108 ? -25.258 9.824 28.453 1.00 79.38 108 GLU A C 1
ATOM 887 O O . GLU A 1 108 ? -25.139 9.505 27.268 1.00 79.38 108 GLU A O 1
ATOM 892 N N . ILE A 1 109 ? -24.606 10.863 28.985 1.00 83.19 109 ILE A N 1
ATOM 893 C CA . ILE A 1 109 ? -23.644 11.685 28.239 1.00 83.19 109 ILE A CA 1
ATOM 894 C C . ILE A 1 109 ? -22.429 10.831 27.855 1.00 83.19 109 ILE A C 1
ATOM 896 O O . ILE A 1 109 ? -22.065 10.778 26.680 1.00 83.19 109 ILE A O 1
ATOM 900 N N . GLU A 1 110 ? -21.862 10.089 28.812 1.00 83.62 110 GLU A N 1
ATOM 901 C CA . GLU A 1 110 ? -20.729 9.189 28.564 1.00 83.62 110 GLU A CA 1
ATOM 902 C C . GLU A 1 110 ? -21.081 8.094 27.540 1.00 83.62 110 GLU A C 1
ATOM 904 O O . GLU A 1 110 ? -20.277 7.759 26.664 1.00 83.62 110 GLU A O 1
ATOM 909 N N . LYS A 1 111 ? -22.306 7.556 27.581 1.00 82.62 111 LYS A N 1
ATOM 910 C CA . LYS A 1 111 ? -22.791 6.606 26.571 1.00 82.62 111 LYS A CA 1
ATOM 911 C C . LYS A 1 111 ? -22.832 7.226 25.173 1.00 82.62 111 LYS A C 1
ATOM 913 O O . LYS A 1 111 ? -22.367 6.596 24.223 1.00 82.62 111 LYS A O 1
ATOM 918 N N . GLN A 1 112 ? -23.371 8.438 25.030 1.00 86.00 112 GLN A N 1
ATOM 919 C CA . GLN A 1 112 ? -23.444 9.122 23.734 1.00 86.00 112 GLN A CA 1
ATOM 920 C C . GLN A 1 112 ? -22.056 9.451 23.169 1.00 86.00 112 GLN A C 1
ATOM 922 O O . GLN A 1 112 ? -21.840 9.328 21.963 1.00 86.00 112 GLN A O 1
ATOM 927 N N . GLU A 1 113 ? -21.104 9.844 24.016 1.00 89.62 113 GLU A N 1
ATOM 928 C CA . GLU A 1 113 ? -19.716 10.080 23.599 1.00 89.62 113 GLU A CA 1
ATOM 929 C C . GLU A 1 113 ? -19.042 8.788 23.120 1.00 89.62 113 GLU A C 1
ATOM 931 O O . GLU A 1 113 ? -18.484 8.760 22.021 1.00 89.62 113 GLU A O 1
ATOM 936 N N . ASN A 1 114 ? -19.182 7.696 23.879 1.00 86.25 114 ASN A N 1
ATOM 937 C CA . ASN A 1 114 ? -18.669 6.380 23.490 1.00 86.25 114 ASN A CA 1
ATOM 938 C C . ASN A 1 114 ? -19.303 5.870 22.181 1.00 86.25 114 ASN A C 1
ATOM 940 O O . ASN A 1 114 ? -18.619 5.250 21.367 1.00 86.25 114 ASN A O 1
ATOM 944 N N . GLN A 1 115 ? -20.591 6.144 21.940 1.00 89.69 115 GLN A N 1
ATOM 945 C CA . GLN A 1 115 ? -21.260 5.799 20.679 1.00 89.69 115 GLN A CA 1
ATOM 946 C C . GLN A 1 115 ? -20.685 6.573 19.485 1.00 89.69 115 GLN A C 1
ATOM 948 O O . GLN A 1 115 ? -20.381 5.961 18.461 1.00 89.69 115 GLN A O 1
ATOM 953 N N . LYS A 1 116 ? -20.460 7.886 19.624 1.00 92.50 116 LYS A N 1
ATOM 954 C CA . LYS A 1 116 ? -19.825 8.706 18.574 1.00 92.50 116 LYS A CA 1
ATOM 955 C C . LYS A 1 116 ? -18.394 8.258 18.279 1.00 92.50 116 LYS A C 1
ATOM 957 O O . LYS A 1 116 ? -17.987 8.202 17.119 1.00 92.50 116 LYS A O 1
ATOM 962 N N . GLU A 1 117 ? -17.620 7.925 19.314 1.00 91.12 117 GLU A N 1
ATOM 963 C CA . GLU A 1 117 ? -16.267 7.385 19.134 1.00 91.12 117 GLU A CA 1
ATOM 964 C C . GLU A 1 117 ? -16.304 6.055 18.366 1.00 91.12 117 GLU A C 1
ATOM 966 O O . GLU A 1 117 ? -15.512 5.837 17.447 1.00 91.12 117 GLU A O 1
ATOM 971 N N . LEU A 1 118 ? -17.260 5.184 18.693 1.00 89.88 118 LEU A N 1
ATOM 972 C CA . LEU A 1 118 ? -17.432 3.886 18.052 1.00 89.88 118 LEU A CA 1
ATOM 973 C C . LEU A 1 118 ? -17.814 4.011 16.569 1.00 89.88 118 LEU A C 1
ATOM 975 O O . LEU A 1 118 ? -17.273 3.271 15.745 1.00 89.88 118 LEU A O 1
ATOM 979 N N . GLU A 1 119 ? -18.681 4.961 16.211 1.00 93.06 119 GLU A N 1
ATOM 980 C CA . GLU A 1 119 ? -18.998 5.284 14.812 1.00 93.06 119 GLU A CA 1
ATOM 981 C C . GLU A 1 119 ? -17.749 5.737 14.046 1.00 93.06 119 GLU A C 1
ATOM 983 O O . GLU A 1 119 ? -17.423 5.154 13.010 1.00 93.06 119 GLU A O 1
ATOM 988 N N . LYS A 1 120 ? -16.968 6.671 14.606 1.00 92.75 120 LYS A N 1
ATOM 989 C CA . LYS A 1 120 ? -15.722 7.144 13.980 1.00 92.75 120 LYS A CA 1
ATOM 990 C C . LYS A 1 120 ? -14.701 6.017 13.784 1.00 92.75 120 LYS A C 1
ATOM 992 O O . LYS A 1 120 ? -14.031 5.939 12.753 1.00 92.75 120 LYS A O 1
ATOM 997 N N . ILE A 1 121 ? -14.565 5.114 14.759 1.00 90.75 121 ILE A N 1
ATOM 998 C CA . ILE A 1 121 ? -13.655 3.967 14.634 1.00 90.75 121 ILE A CA 1
ATOM 999 C C . ILE A 1 121 ? -14.140 2.998 13.544 1.00 90.75 121 ILE A C 1
ATOM 1001 O O . ILE A 1 121 ? -13.311 2.478 12.794 1.00 90.75 121 ILE A O 1
ATOM 1005 N N . LYS A 1 122 ? -15.455 2.772 13.412 1.00 92.56 122 LYS A N 1
ATOM 1006 C CA . LYS A 1 122 ? -16.030 1.939 12.340 1.00 92.56 122 LYS A CA 1
ATOM 1007 C C . LYS A 1 122 ? -15.795 2.540 10.954 1.00 92.56 122 LYS A C 1
ATOM 1009 O O . LYS A 1 122 ? -15.385 1.808 10.056 1.00 92.56 122 LYS A O 1
ATOM 1014 N N . GLU A 1 123 ? -15.964 3.851 10.794 1.00 93.88 123 GLU A N 1
ATOM 1015 C CA . GLU A 1 123 ? -15.625 4.550 9.546 1.00 93.88 123 GLU A CA 1
ATOM 1016 C C . GLU A 1 123 ? -14.146 4.373 9.182 1.00 93.88 123 GLU A C 1
ATOM 1018 O O . GLU A 1 123 ? -13.806 4.083 8.035 1.00 93.88 123 GLU A O 1
ATOM 1023 N N . ASN A 1 124 ? -13.250 4.475 10.166 1.00 92.50 124 ASN A N 1
ATOM 1024 C CA . ASN A 1 124 ? -11.822 4.261 9.942 1.00 92.50 124 ASN A CA 1
ATOM 1025 C C . ASN A 1 124 ? -11.491 2.812 9.558 1.00 92.50 124 ASN A C 1
ATOM 1027 O O . ASN A 1 124 ? -10.619 2.585 8.723 1.00 92.50 124 ASN A O 1
ATOM 1031 N N . ILE A 1 125 ? -12.194 1.821 10.109 1.00 92.62 125 ILE A N 1
ATOM 1032 C CA . ILE A 1 125 ? -12.045 0.426 9.670 1.00 92.62 125 ILE A CA 1
ATOM 1033 C C . ILE A 1 125 ? -12.461 0.270 8.206 1.00 92.62 125 ILE A C 1
ATOM 1035 O O . ILE A 1 125 ? -11.715 -0.350 7.450 1.00 92.62 125 ILE A O 1
ATOM 1039 N N . GLN A 1 126 ? -13.578 0.876 7.793 1.00 94.00 126 GLN A N 1
ATOM 1040 C CA . GLN A 1 126 ? -14.021 0.831 6.398 1.00 94.00 126 GLN A CA 1
ATOM 1041 C C . GLN A 1 126 ? -12.971 1.440 5.456 1.00 94.00 126 GLN A C 1
ATOM 1043 O O . GLN A 1 126 ? -12.619 0.830 4.452 1.00 94.00 126 GLN A O 1
ATOM 1048 N N . LYS A 1 127 ? -12.383 2.589 5.822 1.00 93.88 127 LYS A N 1
ATOM 1049 C CA . LYS A 1 127 ? -11.279 3.193 5.053 1.00 93.88 127 LYS A CA 1
ATOM 1050 C C . LYS A 1 127 ? -10.072 2.252 4.932 1.00 93.88 127 LYS A C 1
ATOM 1052 O O . LYS A 1 127 ? -9.453 2.192 3.872 1.00 93.88 127 LYS A O 1
ATOM 1057 N N . TYR A 1 128 ? -9.708 1.526 5.995 1.00 93.38 128 TYR A N 1
ATOM 1058 C CA . TYR A 1 128 ? -8.624 0.538 5.919 1.00 93.38 128 TYR A CA 1
ATOM 1059 C C . TYR A 1 128 ? -8.974 -0.647 5.019 1.00 93.38 128 TYR A C 1
ATOM 1061 O O . TYR A 1 128 ? -8.091 -1.132 4.313 1.00 93.38 128 TYR A O 1
ATOM 1069 N N . ASP A 1 129 ? -10.229 -1.093 5.009 1.00 93.56 129 ASP A N 1
ATOM 1070 C CA . ASP A 1 129 ? -10.690 -2.149 4.106 1.00 93.56 129 ASP A CA 1
ATOM 1071 C C . ASP A 1 129 ? -10.580 -1.734 2.636 1.00 93.56 129 ASP A C 1
ATOM 1073 O O . ASP A 1 129 ? -9.952 -2.446 1.847 1.00 93.56 129 ASP A O 1
ATOM 1077 N N . ASP A 1 130 ? -11.046 -0.532 2.299 1.00 94.31 130 ASP A N 1
ATOM 1078 C CA . ASP A 1 130 ? -10.928 0.021 0.947 1.00 94.31 130 ASP A CA 1
ATOM 1079 C C . ASP A 1 130 ? -9.449 0.158 0.520 1.00 94.31 130 ASP A C 1
ATOM 1081 O O . ASP A 1 130 ? -9.067 -0.148 -0.615 1.00 94.31 130 ASP A O 1
ATOM 1085 N N . LYS A 1 131 ? -8.571 0.593 1.438 1.00 93.69 131 LYS A N 1
ATOM 1086 C CA . LYS A 1 131 ? -7.121 0.691 1.186 1.00 93.69 131 LYS A CA 1
ATOM 1087 C C . LYS A 1 131 ? -6.469 -0.673 0.966 1.00 93.69 131 LYS A C 1
ATOM 1089 O O . LYS A 1 131 ? -5.630 -0.799 0.071 1.00 93.69 131 LYS A O 1
ATOM 1094 N N . LEU A 1 132 ? -6.830 -1.685 1.755 1.00 94.00 132 LEU A N 1
ATOM 1095 C CA . LEU A 1 132 ? -6.310 -3.049 1.621 1.00 94.00 132 LEU A CA 1
ATOM 1096 C C . LEU A 1 132 ? -6.739 -3.689 0.295 1.00 94.00 132 LEU A C 1
ATOM 1098 O O . LEU A 1 132 ? -5.926 -4.349 -0.356 1.00 94.00 132 LEU A O 1
ATOM 1102 N N . GLU A 1 133 ? -7.974 -3.453 -0.150 1.00 94.62 133 GLU A N 1
ATOM 1103 C CA . GLU A 1 133 ? -8.443 -3.913 -1.458 1.00 94.62 133 GLU A CA 1
ATOM 1104 C C . GLU A 1 133 ? -7.642 -3.274 -2.600 1.00 94.62 133 GLU A C 1
ATOM 1106 O O . GLU A 1 133 ? -7.124 -3.977 -3.475 1.00 94.62 133 GLU A O 1
ATOM 1111 N N . LYS A 1 134 ? -7.432 -1.953 -2.549 1.00 93.25 134 LYS A N 1
ATOM 1112 C CA . LYS A 1 134 ? -6.584 -1.252 -3.525 1.00 93.25 134 LYS A CA 1
ATOM 1113 C C . LYS A 1 134 ? -5.142 -1.762 -3.518 1.00 93.25 134 LYS A C 1
ATOM 1115 O O . LYS A 1 134 ? -4.573 -1.977 -4.588 1.00 93.25 134 LYS A O 1
ATOM 1120 N N . LEU A 1 135 ? -4.551 -2.009 -2.344 1.00 92.94 135 LEU A N 1
ATOM 1121 C CA . LEU A 1 135 ? -3.207 -2.595 -2.245 1.00 92.94 135 LEU A CA 1
ATOM 1122 C C . LEU A 1 135 ? -3.139 -3.981 -2.884 1.00 92.94 135 LEU A C 1
ATOM 1124 O O . LEU A 1 135 ? -2.154 -4.290 -3.552 1.00 92.94 135 LEU A O 1
ATOM 1128 N N . LYS A 1 136 ? -4.181 -4.802 -2.733 1.00 93.12 136 LYS A N 1
ATOM 1129 C CA . LYS A 1 136 ? -4.256 -6.126 -3.358 1.00 93.12 136 LYS A CA 1
ATOM 1130 C C . LYS A 1 136 ? -4.262 -6.036 -4.885 1.00 93.12 136 LYS A C 1
ATOM 1132 O O . LYS A 1 136 ? -3.536 -6.791 -5.529 1.00 93.12 136 LYS A O 1
ATOM 1137 N N . ILE A 1 137 ? -5.019 -5.095 -5.453 1.00 93.06 137 ILE A N 1
ATOM 1138 C CA . ILE A 1 137 ? -5.040 -4.836 -6.902 1.00 93.06 137 ILE A CA 1
ATOM 1139 C C . ILE A 1 137 ? -3.652 -4.394 -7.386 1.00 93.06 137 ILE A C 1
ATOM 1141 O O . ILE A 1 137 ? -3.130 -4.937 -8.359 1.00 93.06 137 ILE A O 1
ATOM 1145 N N . GLN A 1 138 ? -3.010 -3.458 -6.679 1.00 91.31 138 GLN A N 1
ATOM 1146 C CA . GLN A 1 138 ? -1.660 -2.998 -7.027 1.00 91.31 138 GLN A CA 1
ATOM 1147 C C . GLN A 1 138 ? -0.634 -4.132 -6.937 1.00 91.31 138 GLN A C 1
ATOM 1149 O O . GLN A 1 138 ? 0.179 -4.309 -7.839 1.00 91.31 138 GLN A O 1
ATOM 1154 N N . LYS A 1 139 ? -0.704 -4.957 -5.890 1.00 92.00 139 LYS A N 1
ATOM 1155 C CA . LYS A 1 139 ? 0.152 -6.136 -5.722 1.00 92.00 139 LYS A CA 1
ATOM 1156 C C . LYS A 1 139 ? 0.028 -7.099 -6.899 1.00 92.00 139 LYS A C 1
ATOM 1158 O O . LYS A 1 139 ? 1.045 -7.559 -7.405 1.00 92.00 139 LYS A O 1
ATOM 1163 N N . GLN A 1 140 ? -1.194 -7.384 -7.349 1.00 92.19 140 GLN A N 1
ATOM 1164 C CA . GLN A 1 140 ? -1.427 -8.232 -8.521 1.00 92.19 140 GLN A CA 1
ATOM 1165 C C . GLN A 1 140 ? -0.829 -7.612 -9.784 1.00 92.19 140 GLN A C 1
ATOM 1167 O O . GLN A 1 140 ? -0.053 -8.274 -10.467 1.00 92.19 140 GLN A O 1
ATOM 1172 N N . LYS A 1 141 ? -1.085 -6.320 -10.026 1.00 90.88 141 LYS A N 1
ATOM 1173 C CA . LYS A 1 141 ? -0.499 -5.580 -11.150 1.00 90.88 141 LYS A CA 1
ATOM 1174 C C . LYS A 1 141 ? 1.029 -5.696 -11.167 1.00 90.88 141 LYS A C 1
ATOM 1176 O O . LYS A 1 141 ? 1.605 -6.061 -12.185 1.00 90.88 141 LYS A O 1
ATOM 1181 N N . PHE A 1 142 ? 1.703 -5.428 -10.049 1.00 90.19 142 PHE A N 1
ATOM 1182 C CA . PHE A 1 142 ? 3.167 -5.490 -9.992 1.00 90.19 142 PHE A CA 1
ATOM 1183 C C . PHE A 1 142 ? 3.726 -6.915 -10.086 1.00 90.19 142 PHE A C 1
ATOM 1185 O O . PHE A 1 142 ? 4.794 -7.101 -10.662 1.00 90.19 142 PHE A O 1
ATOM 1192 N N . GLN A 1 143 ? 2.999 -7.927 -9.605 1.00 90.12 143 GLN A N 1
ATOM 1193 C CA . GLN A 1 143 ? 3.357 -9.335 -9.815 1.00 90.12 143 GLN A CA 1
ATOM 1194 C C . GLN A 1 143 ? 3.228 -9.767 -11.281 1.00 90.12 143 GLN A C 1
ATOM 1196 O O . GLN A 1 143 ? 4.011 -10.595 -11.743 1.00 90.12 143 GLN A O 1
ATOM 1201 N N . GLU A 1 144 ? 2.244 -9.243 -12.010 1.00 90.00 144 GLU A N 1
ATOM 1202 C CA . GLU A 1 144 ? 2.094 -9.484 -13.448 1.00 90.00 144 GLU A CA 1
ATOM 1203 C C . GLU A 1 144 ? 3.201 -8.790 -14.244 1.00 90.00 144 GLU A C 1
ATOM 1205 O O . GLU A 1 144 ? 3.800 -9.414 -15.117 1.00 90.00 144 GLU A O 1
ATOM 1210 N N . LEU A 1 145 ? 3.529 -7.539 -13.897 1.00 87.62 145 LEU A N 1
ATOM 1211 C CA . LEU A 1 145 ? 4.642 -6.807 -14.506 1.00 87.62 145 LEU A CA 1
ATOM 1212 C C . LEU A 1 145 ? 5.984 -7.511 -14.278 1.00 87.62 145 LEU A C 1
ATOM 1214 O O . LEU A 1 145 ? 6.780 -7.620 -15.201 1.00 87.62 145 LEU A O 1
ATOM 1218 N N . GLU A 1 146 ? 6.229 -8.026 -13.073 1.00 87.06 146 GLU A N 1
ATOM 1219 C CA . GLU A 1 146 ? 7.466 -8.748 -12.749 1.00 87.06 146 GLU A CA 1
ATOM 1220 C C . GLU A 1 146 ? 7.643 -10.028 -13.582 1.00 87.06 146 GLU A C 1
ATOM 1222 O O . GLU A 1 146 ? 8.768 -10.397 -13.912 1.00 87.06 146 GLU A O 1
ATOM 1227 N N . LYS A 1 147 ? 6.542 -10.701 -13.940 1.00 87.38 147 LYS A N 1
ATOM 1228 C CA . LYS A 1 147 ? 6.554 -11.955 -14.713 1.00 87.38 147 LYS A CA 1
ATOM 1229 C C . LYS A 1 147 ? 6.550 -11.751 -16.226 1.00 87.38 147 LYS A C 1
ATOM 1231 O O . LYS A 1 147 ? 6.721 -12.721 -16.960 1.00 87.38 147 LYS A O 1
ATOM 1236 N N . ASN A 1 148 ? 6.279 -10.541 -16.703 1.00 84.44 148 ASN A N 1
ATOM 1237 C CA . ASN A 1 148 ? 6.113 -10.286 -18.124 1.00 84.44 148 ASN A CA 1
ATOM 1238 C C . ASN A 1 148 ? 7.455 -9.936 -18.778 1.00 84.44 148 ASN A C 1
ATOM 1240 O O . ASN A 1 148 ? 7.968 -8.829 -18.641 1.00 84.44 148 ASN A O 1
ATOM 1244 N N . GLU A 1 149 ? 7.995 -10.891 -19.531 1.00 81.50 149 GLU A N 1
ATOM 1245 C CA . GLU A 1 149 ? 9.287 -10.769 -20.217 1.00 81.50 149 GLU A CA 1
ATOM 1246 C C . GLU A 1 149 ? 9.243 -9.857 -21.457 1.00 81.50 149 GLU A C 1
ATOM 1248 O O . GLU A 1 149 ? 10.288 -9.444 -21.950 1.00 81.50 149 GLU A O 1
ATOM 1253 N N . ASN A 1 150 ? 8.052 -9.507 -21.956 1.00 82.88 150 ASN A N 1
ATOM 1254 C CA . ASN A 1 150 ? 7.885 -8.685 -23.162 1.00 82.88 150 ASN A CA 1
ATOM 1255 C C . ASN A 1 150 ? 7.775 -7.183 -22.863 1.00 82.88 150 ASN A C 1
ATOM 1257 O O . ASN A 1 150 ? 7.424 -6.403 -23.749 1.00 82.88 150 ASN A O 1
ATOM 1261 N N . ILE A 1 151 ? 8.016 -6.766 -21.622 1.00 83.69 151 ILE A N 1
ATOM 1262 C CA . ILE A 1 151 ? 7.976 -5.356 -21.243 1.00 83.69 151 ILE A CA 1
ATOM 1263 C C . ILE A 1 151 ? 9.238 -4.655 -21.735 1.00 83.69 151 ILE A C 1
ATOM 1265 O O . ILE A 1 151 ? 10.354 -5.114 -21.502 1.00 83.69 151 ILE A O 1
ATOM 1269 N N . ILE A 1 152 ? 9.055 -3.491 -22.355 1.00 82.25 152 ILE A N 1
ATOM 1270 C CA . ILE A 1 152 ? 10.157 -2.580 -22.648 1.00 82.25 152 ILE A CA 1
ATOM 1271 C C . ILE A 1 152 ? 10.193 -1.516 -21.558 1.00 82.25 152 ILE A C 1
ATOM 1273 O O . ILE A 1 152 ? 9.171 -0.902 -21.245 1.00 82.25 152 ILE A O 1
ATOM 1277 N N . VAL A 1 153 ? 11.374 -1.314 -20.977 1.00 83.31 153 VAL A N 1
ATOM 1278 C CA . VAL A 1 153 ? 11.615 -0.370 -19.883 1.00 83.31 153 VAL A CA 1
ATOM 1279 C C . VAL A 1 153 ? 12.428 0.811 -20.398 1.00 83.31 153 VAL A C 1
ATOM 1281 O O . VAL A 1 153 ? 13.457 0.634 -21.050 1.00 83.31 153 VAL A O 1
ATOM 1284 N N . GLU A 1 154 ? 11.984 2.023 -20.074 1.00 82.12 154 GLU A N 1
ATOM 1285 C CA . GLU A 1 154 ? 12.637 3.269 -20.474 1.00 82.12 154 GLU A CA 1
ATOM 1286 C C . GLU A 1 154 ? 12.744 4.250 -19.298 1.00 82.12 154 GLU A C 1
ATOM 1288 O O . GLU A 1 154 ? 11.973 4.209 -18.335 1.00 82.12 154 GLU A O 1
ATOM 1293 N N . LEU A 1 155 ? 13.728 5.147 -19.385 1.00 81.50 155 LEU A N 1
ATOM 1294 C CA . LEU A 1 155 ? 13.913 6.251 -18.449 1.00 81.50 155 LEU A CA 1
ATOM 1295 C C . LEU A 1 155 ? 13.506 7.565 -19.115 1.00 81.50 155 LEU A C 1
ATOM 1297 O O . LEU A 1 155 ? 13.942 7.888 -20.223 1.00 81.50 155 LEU A O 1
ATOM 1301 N N . PHE A 1 156 ? 12.703 8.337 -18.393 1.00 80.88 156 PHE A N 1
ATOM 1302 C CA . PHE A 1 156 ? 12.187 9.633 -18.819 1.00 80.88 156 PHE A CA 1
ATOM 1303 C C . PHE A 1 156 ? 12.770 10.716 -17.925 1.00 80.88 156 PHE A C 1
ATOM 1305 O O . PHE A 1 156 ? 12.942 10.499 -16.726 1.00 80.88 156 PHE A O 1
ATOM 1312 N N . ASP A 1 157 ? 13.087 11.883 -18.472 1.00 79.88 157 ASP A N 1
ATOM 1313 C CA . ASP A 1 157 ? 13.409 13.031 -17.624 1.00 79.88 157 ASP A CA 1
ATOM 1314 C C . ASP A 1 157 ? 12.137 13.666 -17.026 1.00 79.88 157 ASP A C 1
ATOM 1316 O O . ASP A 1 157 ? 11.008 13.259 -17.305 1.00 79.88 157 ASP A O 1
ATOM 1320 N N . LYS A 1 158 ? 12.307 14.694 -16.187 1.00 71.56 158 LYS A N 1
ATOM 1321 C CA . LYS A 1 158 ? 11.183 15.430 -15.578 1.00 71.56 158 LYS A CA 1
ATOM 1322 C C . LYS A 1 158 ? 10.280 16.142 -16.593 1.00 71.56 158 LYS A C 1
ATOM 1324 O O . LYS A 1 158 ? 9.177 16.533 -16.226 1.00 71.56 158 LYS A O 1
ATOM 1329 N N . THR A 1 159 ? 10.749 16.350 -17.822 1.00 72.88 159 THR A N 1
ATOM 1330 C CA . THR A 1 159 ? 9.973 16.967 -18.907 1.00 72.88 159 THR A CA 1
ATOM 1331 C C . THR A 1 159 ? 9.198 15.942 -19.734 1.00 72.88 159 THR A C 1
ATOM 1333 O O . THR A 1 159 ? 8.395 16.329 -20.578 1.00 72.88 159 THR A O 1
ATOM 1336 N N . GLY A 1 160 ? 9.376 14.645 -19.455 1.00 67.06 160 GLY A N 1
ATOM 1337 C CA . GLY A 1 160 ? 8.720 13.555 -20.171 1.00 67.06 160 GLY A CA 1
ATOM 1338 C C . GLY A 1 160 ? 9.421 13.174 -21.475 1.00 67.06 160 GLY A C 1
ATOM 1339 O O . GLY A 1 160 ? 8.884 12.373 -22.239 1.00 67.06 160 GLY A O 1
ATOM 1340 N N . GLU A 1 161 ? 10.620 13.704 -21.742 1.00 72.50 161 GLU A N 1
ATOM 1341 C CA . GLU A 1 161 ? 11.382 13.294 -22.916 1.00 72.50 161 GLU A CA 1
ATOM 1342 C C . GLU A 1 161 ? 11.999 11.910 -22.700 1.00 72.50 161 GLU A C 1
ATOM 1344 O O . GLU A 1 161 ? 12.681 11.650 -21.699 1.00 72.50 161 GLU A O 1
ATOM 1349 N N . ARG A 1 162 ? 11.798 11.028 -23.687 1.00 69.75 162 ARG A N 1
ATOM 1350 C CA . ARG A 1 162 ? 12.475 9.731 -23.770 1.00 69.75 162 ARG A CA 1
ATOM 1351 C C . ARG A 1 162 ? 13.970 9.965 -23.908 1.00 69.75 162 ARG A C 1
ATOM 1353 O O . ARG A 1 162 ? 14.429 10.515 -24.911 1.00 69.75 162 ARG A O 1
ATOM 1360 N N . LYS A 1 163 ? 14.754 9.491 -22.946 1.00 65.56 163 LYS A N 1
ATOM 1361 C CA . LYS A 1 163 ? 16.205 9.438 -23.103 1.00 65.56 163 LYS A CA 1
ATOM 1362 C C . LYS A 1 163 ? 16.586 8.026 -23.524 1.00 65.56 163 LYS A C 1
ATOM 1364 O O . LYS A 1 163 ? 16.808 7.139 -22.704 1.00 65.56 163 LYS A O 1
ATOM 1369 N N . PHE A 1 164 ? 16.619 7.808 -24.836 1.00 57.00 164 PHE A N 1
ATOM 1370 C CA . PHE A 1 164 ? 17.090 6.550 -25.403 1.00 57.00 164 PHE A CA 1
ATOM 1371 C C . PHE A 1 164 ? 18.581 6.386 -25.117 1.00 57.00 164 PHE A C 1
ATOM 1373 O O . PHE A 1 164 ? 19.388 7.223 -25.511 1.00 57.00 164 PHE A O 1
ATOM 1380 N N . ILE A 1 165 ? 18.959 5.270 -24.501 1.00 54.22 165 ILE A N 1
ATOM 1381 C CA . ILE A 1 165 ? 20.361 4.868 -24.416 1.00 54.22 165 ILE A CA 1
ATOM 1382 C C . ILE A 1 165 ? 20.507 3.555 -25.169 1.00 54.22 165 ILE A C 1
ATOM 1384 O O . ILE A 1 165 ? 20.481 2.472 -24.589 1.00 54.22 165 ILE A O 1
ATOM 1388 N N . LYS A 1 166 ? 20.597 3.643 -26.497 1.00 45.97 166 LYS A N 1
ATOM 1389 C CA . LYS A 1 166 ? 20.626 2.438 -27.333 1.00 45.97 166 LYS A CA 1
ATOM 1390 C C . LYS A 1 166 ? 22.001 1.771 -27.370 1.00 45.97 166 LYS A C 1
ATOM 1392 O O . LYS A 1 166 ? 22.047 0.557 -27.514 1.00 45.97 166 LYS A O 1
ATOM 1397 N N . THR A 1 167 ? 23.121 2.489 -27.202 1.00 37.81 167 THR A N 1
ATOM 1398 C CA . THR A 1 167 ? 24.467 1.873 -27.221 1.00 37.81 167 THR A CA 1
ATOM 1399 C C . THR A 1 167 ? 25.554 2.691 -26.503 1.00 37.81 167 THR A C 1
ATOM 1401 O O . THR A 1 167 ? 25.405 3.885 -26.258 1.00 37.81 167 THR A O 1
ATOM 1404 N N . LYS A 1 168 ? 26.695 2.034 -26.224 1.00 39.50 168 LYS A N 1
ATOM 1405 C CA . LYS A 1 168 ? 27.931 2.583 -25.619 1.00 39.50 168 LYS A CA 1
ATOM 1406 C C . LYS A 1 168 ? 28.596 3.719 -26.424 1.00 39.50 168 LYS A C 1
ATOM 1408 O O . LYS A 1 168 ? 29.463 4.398 -25.887 1.00 39.50 168 LYS A O 1
ATOM 1413 N N . ASN A 1 169 ? 28.217 3.886 -27.693 1.00 38.09 169 ASN A N 1
ATOM 1414 C CA . ASN A 1 169 ? 28.819 4.835 -28.637 1.00 38.09 169 ASN A CA 1
ATOM 1415 C C . ASN A 1 169 ? 27.907 6.027 -28.949 1.00 38.09 169 ASN A C 1
ATOM 1417 O O . ASN A 1 169 ? 28.235 6.830 -29.819 1.00 38.09 169 ASN A O 1
ATOM 1421 N N . ASP A 1 170 ? 26.764 6.135 -28.275 1.00 46.91 170 ASP A N 1
ATOM 1422 C CA . ASP A 1 170 ? 25.869 7.260 -28.479 1.00 46.91 170 ASP A CA 1
ATOM 1423 C C . ASP A 1 170 ? 26.411 8.474 -27.714 1.00 46.91 170 ASP A C 1
ATOM 1425 O O . ASP A 1 170 ? 26.546 8.448 -26.488 1.00 46.91 170 ASP A O 1
ATOM 1429 N N . THR A 1 171 ? 26.752 9.550 -28.419 1.00 50.31 171 THR A N 1
ATOM 1430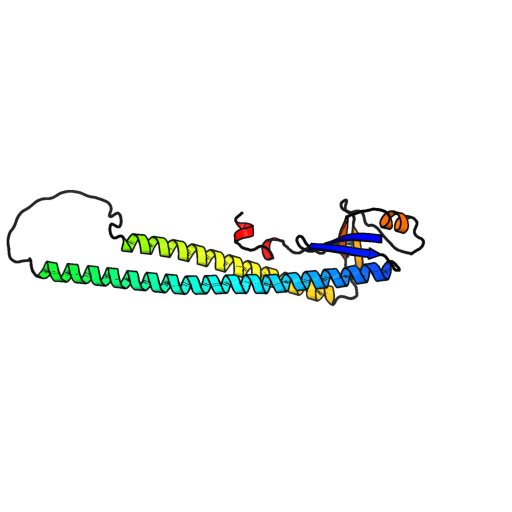 C CA . THR A 1 171 ? 27.188 10.813 -27.803 1.00 50.31 171 THR A CA 1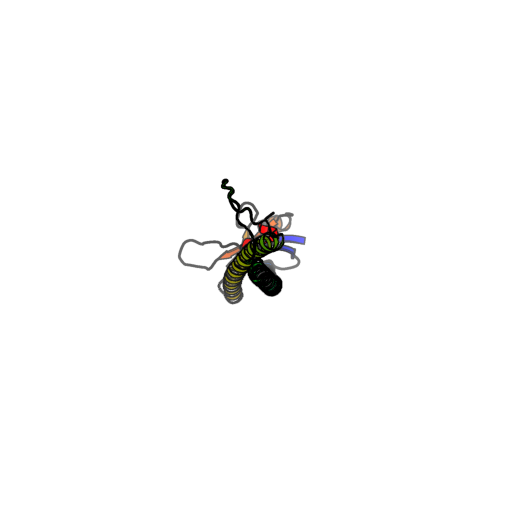
ATOM 1431 C C . THR A 1 171 ? 26.133 11.318 -26.811 1.00 50.31 171 THR A C 1
ATOM 1433 O O . THR A 1 171 ? 26.481 11.893 -25.781 1.00 50.31 171 THR A O 1
ATOM 1436 N N . ILE A 1 172 ? 24.859 10.999 -27.077 1.00 51.09 172 ILE A N 1
ATOM 1437 C CA . ILE A 1 172 ? 23.695 11.283 -26.230 1.00 51.09 172 ILE A CA 1
ATOM 1438 C C . ILE A 1 172 ? 23.738 10.473 -24.929 1.00 51.09 172 ILE A C 1
ATOM 1440 O O . ILE A 1 172 ? 23.377 11.001 -23.880 1.00 51.09 172 ILE A O 1
ATOM 1444 N N . ALA A 1 173 ? 24.241 9.232 -24.958 1.00 50.09 173 ALA A N 1
ATOM 1445 C CA . ALA A 1 173 ? 24.447 8.439 -23.750 1.00 50.09 173 ALA A CA 1
ATOM 1446 C C . ALA A 1 173 ? 25.466 9.127 -22.839 1.00 50.09 173 ALA A C 1
ATOM 1448 O O . ALA A 1 173 ? 25.187 9.316 -21.666 1.00 50.09 173 ALA A O 1
ATOM 1449 N N . ASN A 1 174 ? 26.603 9.592 -23.362 1.00 48.03 174 ASN A N 1
ATOM 1450 C CA . ASN A 1 174 ? 27.578 10.313 -22.538 1.00 48.03 174 ASN A CA 1
ATOM 1451 C C . ASN A 1 174 ? 27.003 11.610 -21.947 1.00 48.03 174 ASN A C 1
ATOM 1453 O O . ASN A 1 174 ? 27.240 11.872 -20.772 1.00 48.03 174 ASN A O 1
ATOM 1457 N N . THR A 1 175 ? 26.201 12.374 -22.698 1.00 54.22 175 THR A N 1
ATOM 1458 C CA . THR A 1 175 ? 25.533 13.585 -22.183 1.00 54.22 175 THR A CA 1
ATOM 1459 C C . THR A 1 175 ? 24.490 13.264 -21.104 1.00 54.22 175 THR A C 1
ATOM 1461 O O . THR A 1 175 ? 24.483 13.901 -20.053 1.00 54.22 175 THR A O 1
ATOM 1464 N N . PHE A 1 176 ? 23.666 12.234 -21.319 1.00 56.47 176 PHE A N 1
ATOM 1465 C CA . PHE A 1 176 ? 22.690 11.713 -20.350 1.00 56.47 176 PHE A CA 1
ATOM 1466 C C . PHE A 1 176 ? 23.349 11.268 -19.041 1.00 56.47 176 PHE A C 1
ATOM 1468 O O . PHE A 1 176 ? 22.832 11.491 -17.946 1.00 56.47 176 PHE A O 1
ATOM 1475 N N . LEU A 1 177 ? 24.502 10.619 -19.177 1.00 54.16 177 LEU A N 1
ATOM 1476 C CA . LEU A 1 177 ? 25.282 10.058 -18.091 1.00 54.16 177 LEU A CA 1
ATOM 1477 C C . LEU A 1 177 ? 25.999 11.164 -17.287 1.00 54.16 177 LEU A C 1
ATOM 1479 O O . LEU A 1 177 ? 26.049 11.095 -16.061 1.00 54.16 177 LEU A O 1
ATOM 1483 N N . THR A 1 178 ? 26.484 12.229 -17.933 1.00 53.97 178 THR A N 1
ATOM 1484 C CA . THR A 1 178 ? 27.150 13.353 -17.246 1.00 53.97 178 THR A CA 1
ATOM 1485 C C . THR A 1 178 ? 26.222 14.259 -16.440 1.00 53.97 178 THR A C 1
ATOM 1487 O O . THR A 1 178 ? 26.698 14.989 -15.567 1.00 53.97 178 THR A O 1
ATOM 1490 N N . ASP A 1 179 ? 24.920 14.230 -16.714 1.00 57.69 179 ASP A N 1
ATOM 1491 C CA . ASP A 1 179 ? 23.968 15.152 -16.110 1.00 57.69 179 ASP A CA 1
ATOM 1492 C C . ASP A 1 179 ? 23.465 14.619 -14.757 1.00 57.69 179 ASP A C 1
ATOM 1494 O O . ASP A 1 179 ? 23.068 13.459 -14.635 1.00 57.69 179 ASP A O 1
ATOM 1498 N N . LYS A 1 180 ? 23.449 15.463 -13.713 1.00 64.19 180 LYS A N 1
ATOM 1499 C CA . LYS A 1 180 ? 22.912 15.121 -12.372 1.00 64.19 180 LYS A CA 1
ATOM 1500 C C . LYS A 1 180 ? 21.378 15.104 -12.378 1.00 64.19 180 LYS A C 1
ATOM 1502 O O . LYS A 1 180 ? 20.730 15.710 -11.523 1.00 64.19 180 LYS A O 1
ATOM 1507 N N . ASN A 1 181 ? 20.794 14.445 -13.367 1.00 71.62 181 ASN A N 1
ATOM 1508 C CA . ASN A 1 181 ? 19.370 14.491 -13.620 1.00 71.62 181 ASN A CA 1
ATOM 1509 C C . ASN A 1 181 ? 18.618 13.411 -12.847 1.00 71.62 181 ASN A C 1
ATOM 1511 O O . ASN A 1 181 ? 19.138 12.369 -12.444 1.00 71.62 181 ASN A O 1
ATOM 1515 N N . THR A 1 182 ? 17.359 13.737 -12.591 1.00 79.19 182 THR A N 1
ATOM 1516 C CA . THR A 1 182 ? 16.381 12.850 -11.975 1.00 79.19 182 THR A CA 1
ATOM 1517 C C . THR A 1 182 ? 15.541 12.241 -13.082 1.00 79.19 182 THR A C 1
ATOM 1519 O O . THR A 1 182 ? 15.011 12.982 -13.912 1.00 79.19 182 THR A O 1
ATOM 1522 N N . TYR A 1 183 ? 15.391 10.925 -13.053 1.00 82.81 183 TYR A N 1
ATOM 1523 C CA . TYR A 1 183 ? 14.659 10.174 -14.061 1.00 82.81 183 TYR A CA 1
ATOM 1524 C C . TYR A 1 183 ? 13.425 9.509 -13.468 1.00 82.81 183 TYR A C 1
ATOM 1526 O O . TYR A 1 183 ? 13.396 9.189 -12.283 1.00 82.81 183 TYR A O 1
ATOM 1534 N N . ILE A 1 184 ? 12.416 9.294 -14.297 1.00 85.00 184 ILE A N 1
ATOM 1535 C CA . ILE A 1 184 ? 11.190 8.570 -13.983 1.00 85.00 184 ILE A CA 1
ATOM 1536 C C . ILE A 1 184 ? 11.244 7.240 -14.730 1.00 85.00 184 ILE A C 1
ATOM 1538 O O . ILE A 1 184 ? 11.571 7.202 -15.918 1.00 85.00 184 ILE A O 1
ATOM 1542 N N . LEU A 1 185 ? 10.949 6.150 -14.025 1.00 85.75 185 LEU A N 1
ATOM 1543 C CA . LEU A 1 185 ? 10.911 4.816 -14.613 1.00 85.75 185 LEU A CA 1
ATOM 1544 C C . LEU A 1 185 ? 9.567 4.572 -15.306 1.00 85.75 185 LEU A C 1
ATOM 1546 O O . LEU A 1 185 ? 8.521 4.597 -14.653 1.00 85.75 185 LEU A O 1
ATOM 1550 N N . GLY A 1 186 ? 9.603 4.303 -16.610 1.00 85.75 186 GLY A N 1
ATOM 1551 C CA . GLY A 1 186 ? 8.425 3.948 -17.391 1.00 85.75 186 GLY A CA 1
ATOM 1552 C C . GLY A 1 186 ? 8.570 2.608 -18.105 1.00 85.75 186 GLY A C 1
ATOM 1553 O O . GLY A 1 186 ? 9.668 2.075 -18.265 1.00 85.75 186 GLY A O 1
ATOM 1554 N N . TYR A 1 187 ? 7.437 2.054 -18.513 1.00 86.25 187 TYR A N 1
ATOM 1555 C CA . TYR A 1 187 ? 7.339 0.785 -19.207 1.00 86.25 187 TYR A CA 1
ATOM 1556 C C . TYR A 1 187 ? 6.185 0.789 -20.209 1.00 86.25 187 TYR A C 1
ATOM 1558 O O . TYR A 1 187 ? 5.179 1.476 -20.027 1.00 86.25 187 TYR A O 1
ATOM 1566 N N . TYR A 1 188 ? 6.302 -0.010 -21.260 1.00 84.31 188 TYR A N 1
ATOM 1567 C CA . TYR A 1 188 ? 5.213 -0.251 -22.201 1.00 84.31 188 TYR A CA 1
ATOM 1568 C C . TYR A 1 188 ? 5.268 -1.673 -22.738 1.00 84.31 188 TYR A C 1
ATOM 1570 O O . TYR A 1 188 ? 6.295 -2.354 -22.683 1.00 84.31 188 TYR A O 1
ATOM 1578 N N . LEU A 1 189 ? 4.124 -2.120 -23.244 1.00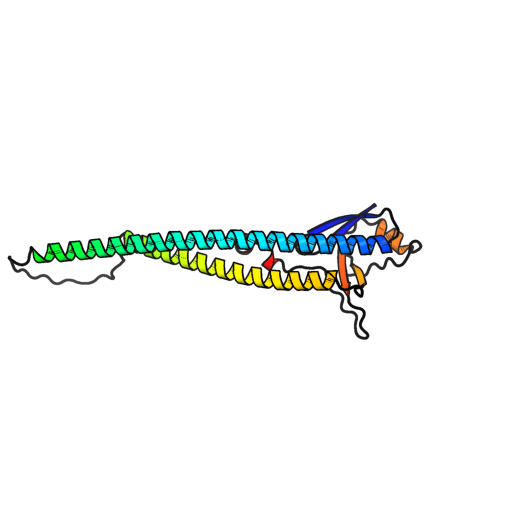 80.12 189 LEU A N 1
ATOM 1579 C CA . LEU A 1 189 ? 4.011 -3.374 -23.967 1.00 80.12 189 LEU A CA 1
ATOM 1580 C C . LEU A 1 189 ? 4.091 -3.062 -25.462 1.00 80.12 189 LEU A C 1
ATOM 1582 O O . LEU A 1 189 ? 3.323 -2.220 -25.934 1.00 80.12 189 LEU A O 1
ATOM 1586 N N . PRO A 1 190 ? 4.991 -3.712 -26.215 1.00 70.94 190 PRO A N 1
ATOM 1587 C CA . PRO A 1 190 ? 5.069 -3.524 -27.653 1.00 70.94 190 PRO A CA 1
ATOM 1588 C C . PRO A 1 190 ? 3.769 -4.034 -28.289 1.00 70.94 190 PRO A C 1
ATOM 1590 O O . PRO A 1 190 ? 3.504 -5.236 -28.332 1.00 70.94 190 PRO A O 1
ATOM 1593 N N . THR A 1 191 ? 2.936 -3.110 -28.763 1.00 73.06 191 THR A N 1
ATOM 1594 C CA . THR A 1 191 ? 1.700 -3.399 -29.502 1.00 73.06 191 THR A CA 1
ATOM 1595 C C . T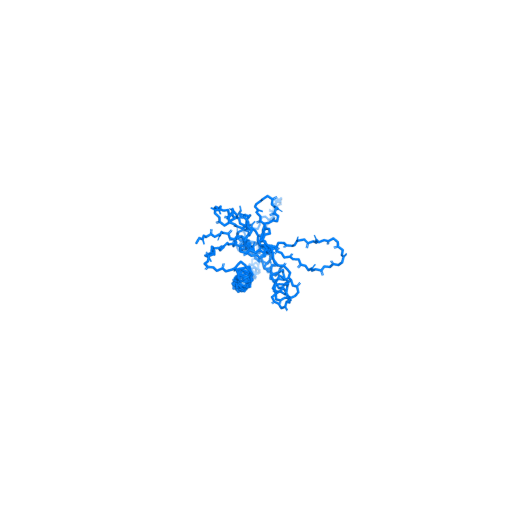HR A 1 191 ? 1.805 -2.835 -30.919 1.00 73.06 191 THR A C 1
ATOM 1597 O O . THR A 1 191 ? 2.710 -2.067 -31.228 1.00 73.06 191 THR A O 1
ATOM 1600 N N . LYS A 1 192 ? 0.919 -3.269 -31.826 1.00 61.94 192 LYS A N 1
ATOM 1601 C CA . LYS A 1 192 ? 0.885 -2.771 -33.216 1.00 61.94 192 LYS A CA 1
ATOM 1602 C C . LYS A 1 192 ? 0.223 -1.388 -33.350 1.00 61.94 192 LYS A C 1
ATOM 1604 O O . LYS A 1 192 ? 0.197 -0.849 -34.452 1.00 61.94 192 LYS A O 1
ATOM 1609 N N . GLU A 1 193 ? -0.338 -0.864 -32.265 1.00 68.56 193 GLU A N 1
ATOM 1610 C CA . GLU A 1 193 ? -1.038 0.423 -32.188 1.00 68.56 193 GLU A CA 1
ATOM 1611 C C . GLU A 1 193 ? -0.145 1.484 -31.516 1.00 68.56 193 GLU A C 1
ATOM 1613 O O . GLU A 1 193 ? 1.059 1.277 -31.365 1.00 68.56 193 GLU A O 1
ATOM 1618 N N . GLU A 1 194 ? -0.711 2.640 -31.155 1.00 7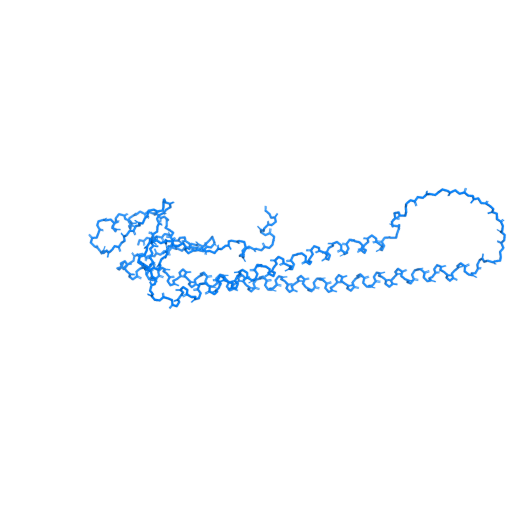1.94 194 GLU A N 1
ATOM 1619 C CA . GLU A 1 194 ? 0.018 3.720 -30.480 1.00 71.94 194 GLU A CA 1
ATOM 1620 C C . GLU A 1 194 ? 0.704 3.238 -29.188 1.00 71.94 194 GLU A C 1
ATOM 1622 O O . GLU A 1 194 ? 0.108 2.568 -28.342 1.00 71.94 194 GLU A O 1
ATOM 1627 N N . GLU A 1 195 ? 1.978 3.602 -29.019 1.00 71.31 195 GLU A N 1
ATOM 1628 C CA . GLU A 1 195 ? 2.763 3.261 -27.832 1.00 71.31 195 GLU A CA 1
ATOM 1629 C C . GLU A 1 195 ? 2.278 4.045 -26.606 1.00 71.31 195 GLU A C 1
ATOM 1631 O O . GLU A 1 195 ? 2.590 5.227 -26.437 1.00 71.31 195 GLU A O 1
ATOM 1636 N N . ILE A 1 196 ? 1.566 3.370 -25.703 1.00 78.94 196 ILE A N 1
ATOM 1637 C CA . ILE A 1 196 ? 1.182 3.938 -24.408 1.00 78.94 196 ILE A CA 1
ATOM 1638 C C . ILE A 1 196 ? 2.277 3.643 -23.382 1.00 78.94 196 ILE A C 1
ATOM 1640 O O . ILE A 1 196 ? 2.445 2.510 -22.923 1.00 78.94 196 ILE A O 1
ATOM 1644 N N . VAL A 1 197 ? 3.005 4.690 -22.998 1.00 80.56 197 VAL A N 1
ATOM 1645 C CA . VAL A 1 197 ? 3.991 4.640 -21.915 1.00 80.56 197 VAL A CA 1
ATOM 1646 C C . VAL A 1 197 ? 3.277 4.714 -20.568 1.00 80.56 197 VAL A C 1
ATOM 1648 O O . VAL A 1 197 ? 2.566 5.674 -20.282 1.00 80.56 197 VAL A O 1
ATOM 1651 N N . ASN A 1 198 ? 3.518 3.724 -19.714 1.00 85.44 198 ASN A N 1
ATOM 1652 C CA . ASN A 1 198 ? 3.062 3.706 -18.331 1.00 85.44 198 ASN A CA 1
ATOM 1653 C C . ASN A 1 198 ? 4.219 4.039 -17.392 1.00 85.44 198 ASN A C 1
ATOM 1655 O O . ASN A 1 198 ? 5.336 3.573 -17.587 1.00 85.44 198 ASN A O 1
ATOM 1659 N N . VAL A 1 199 ? 3.957 4.797 -16.333 1.00 87.06 199 VAL A N 1
ATOM 1660 C CA . VAL A 1 199 ? 4.945 5.055 -15.278 1.00 87.06 199 VAL A CA 1
ATOM 1661 C C . VAL A 1 199 ? 4.837 3.978 -14.198 1.00 87.06 199 VAL A C 1
ATOM 1663 O O . VAL A 1 199 ? 3.748 3.485 -13.885 1.00 87.06 199 VAL A O 1
ATOM 1666 N N . VAL A 1 200 ? 5.974 3.596 -13.614 1.00 85.88 200 VAL A N 1
ATOM 1667 C CA . VAL A 1 200 ? 6.004 2.779 -12.396 1.00 85.88 200 VAL A CA 1
ATOM 1668 C C . VAL A 1 200 ? 5.541 3.649 -11.230 1.00 85.88 200 VAL A C 1
ATOM 1670 O O . VAL A 1 200 ? 6.343 4.311 -10.578 1.00 85.88 200 VAL A O 1
ATOM 1673 N N . GLU A 1 201 ? 4.238 3.653 -10.976 1.00 86.75 201 GLU A N 1
ATOM 1674 C CA . GLU A 1 201 ? 3.593 4.437 -9.923 1.00 86.75 201 GLU A CA 1
ATOM 1675 C C . GLU A 1 201 ? 2.634 3.561 -9.105 1.00 86.75 201 GLU A C 1
ATOM 1677 O O . GLU A 1 201 ? 2.010 2.632 -9.628 1.00 86.75 201 GLU A O 1
ATOM 1682 N N . ILE A 1 202 ? 2.525 3.868 -7.810 1.00 86.56 202 ILE A N 1
ATOM 1683 C CA . ILE A 1 202 ? 1.479 3.347 -6.926 1.00 86.56 202 ILE A CA 1
ATOM 1684 C C . ILE A 1 202 ? 0.638 4.534 -6.465 1.00 86.56 202 ILE A C 1
ATOM 1686 O O . ILE A 1 202 ? 1.192 5.566 -6.091 1.00 86.56 202 ILE A O 1
ATOM 1690 N N . ASP A 1 203 ? -0.682 4.354 -6.422 1.00 83.50 203 ASP A N 1
ATOM 1691 C CA . ASP A 1 203 ? -1.595 5.315 -5.804 1.00 83.50 203 ASP A CA 1
ATOM 1692 C C . ASP A 1 203 ? -1.182 5.600 -4.347 1.00 83.50 203 ASP A C 1
ATOM 1694 O O . ASP A 1 203 ? -1.218 4.726 -3.478 1.00 83.50 203 ASP A O 1
ATOM 1698 N N . GLY A 1 204 ? -0.794 6.843 -4.062 1.00 82.94 204 GLY A N 1
ATOM 1699 C CA . GLY A 1 204 ? -0.365 7.250 -2.726 1.00 82.94 204 GLY A CA 1
ATOM 1700 C C . GLY A 1 204 ? -1.429 7.030 -1.651 1.00 82.94 204 GLY A C 1
ATOM 1701 O O . GLY A 1 204 ? -1.085 6.727 -0.507 1.00 82.94 204 GLY A O 1
ATOM 1702 N N . TYR A 1 205 ? -2.712 7.105 -2.016 1.00 85.94 205 TYR A N 1
ATOM 1703 C CA . TYR A 1 205 ? -3.824 6.900 -1.090 1.00 85.94 205 TYR A CA 1
ATOM 1704 C C . TYR A 1 205 ? -3.788 5.518 -0.425 1.00 85.94 205 TYR A C 1
ATOM 1706 O O . TYR A 1 205 ? -4.033 5.401 0.776 1.00 85.94 205 TYR A O 1
ATOM 1714 N N . CYS A 1 206 ? -3.439 4.462 -1.169 1.00 87.19 206 CYS A N 1
ATOM 1715 C CA . CYS A 1 206 ? -3.427 3.111 -0.608 1.00 87.19 206 CYS A CA 1
ATOM 1716 C C . CYS A 1 206 ? -2.224 2.856 0.319 1.00 87.19 206 CYS A C 1
ATOM 1718 O O . CYS A 1 206 ? -2.243 1.911 1.105 1.00 87.19 206 CYS A O 1
ATOM 1720 N N . LEU A 1 207 ? -1.187 3.700 0.264 1.00 87.88 207 LEU A N 1
ATOM 1721 C CA . LEU A 1 207 ? 0.039 3.553 1.058 1.00 87.88 207 LEU A CA 1
ATOM 1722 C C . LEU A 1 207 ? 0.077 4.442 2.310 1.00 87.88 207 LEU A C 1
ATOM 1724 O O . LEU A 1 207 ? 0.781 4.109 3.269 1.00 87.88 207 LEU A O 1
ATOM 1728 N N . ARG A 1 208 ? -0.650 5.562 2.312 1.00 89.62 208 ARG A N 1
ATOM 1729 C CA . ARG A 1 208 ? -0.763 6.458 3.473 1.00 89.62 208 ARG A CA 1
ATOM 1730 C C . ARG A 1 208 ? -1.592 5.825 4.590 1.00 89.62 208 ARG A C 1
ATOM 1732 O O . ARG A 1 208 ? -2.542 5.088 4.314 1.00 89.62 208 ARG A O 1
ATOM 1739 N N . SER A 1 209 ? -1.265 6.120 5.846 1.00 87.12 209 SER A N 1
ATOM 1740 C CA . SER A 1 209 ? -2.155 5.845 6.983 1.00 87.12 209 SER A CA 1
ATOM 1741 C C . SER A 1 209 ? -3.412 6.725 6.913 1.00 87.12 209 SER A C 1
ATOM 1743 O O . SER A 1 209 ? -3.515 7.615 6.069 1.00 87.12 209 SER A O 1
ATOM 1745 N N . ILE A 1 210 ? -4.417 6.465 7.754 1.00 87.94 210 ILE A N 1
ATOM 1746 C CA . ILE A 1 210 ? -5.581 7.368 7.848 1.00 87.94 210 ILE A CA 1
ATOM 1747 C C . ILE A 1 210 ? -5.173 8.730 8.417 1.00 87.94 210 ILE A C 1
ATOM 1749 O O . ILE A 1 210 ? -5.647 9.752 7.941 1.00 87.94 210 ILE A O 1
ATOM 1753 N N . GLU A 1 211 ? -4.247 8.754 9.374 1.00 84.69 211 GLU A N 1
ATOM 1754 C CA . GLU A 1 211 ? -3.726 9.998 9.956 1.00 84.69 211 GLU A CA 1
ATOM 1755 C C . GLU A 1 211 ? -3.024 10.863 8.896 1.00 84.69 211 GLU A C 1
ATOM 1757 O O . GLU A 1 211 ? -3.200 12.076 8.872 1.00 84.69 211 GLU A O 1
ATOM 1762 N N . GLU A 1 212 ? -2.286 10.237 7.972 1.00 84.38 212 GLU A N 1
ATOM 1763 C CA . GLU A 1 212 ? -1.650 10.912 6.833 1.00 84.38 212 GLU A CA 1
ATOM 1764 C C . GLU A 1 212 ? -2.645 11.421 5.771 1.00 84.38 212 GLU A C 1
ATOM 1766 O O . GLU A 1 212 ? -2.253 12.218 4.920 1.00 84.38 212 GLU A O 1
ATOM 1771 N N . ASP A 1 213 ? -3.892 10.939 5.764 1.00 86.19 213 ASP A N 1
ATOM 1772 C CA . ASP A 1 213 ? -4.954 11.444 4.880 1.00 86.19 213 ASP A CA 1
ATOM 1773 C C . ASP A 1 213 ? -5.781 12.567 5.530 1.00 86.19 213 ASP A C 1
ATOM 1775 O O . ASP A 1 213 ? -6.430 13.327 4.815 1.00 86.19 213 ASP A O 1
ATOM 1779 N N . GLU A 1 214 ? -5.808 12.639 6.864 1.00 81.62 214 GLU A N 1
ATOM 1780 C CA . GLU A 1 214 ? -6.565 13.644 7.625 1.00 81.62 214 GLU A CA 1
ATOM 1781 C C . GLU A 1 214 ? -5.783 14.950 7.858 1.00 81.62 214 GLU A C 1
ATOM 1783 O O . GLU A 1 214 ? -6.401 15.966 8.182 1.00 81.62 214 GLU A O 1
ATOM 1788 N N . GLY A 1 215 ? -4.452 14.925 7.708 1.00 66.19 215 GLY A N 1
ATOM 1789 C CA . GLY A 1 215 ? -3.559 16.091 7.814 1.00 66.19 215 GLY A CA 1
ATOM 1790 C C . GLY A 1 215 ? -3.314 16.804 6.490 1.00 66.19 215 GLY A C 1
ATOM 1791 O O . GLY A 1 215 ? -3.223 18.052 6.529 1.00 66.19 215 GLY A O 1
#

Radius of gyration: 31.81 Å; chains: 1; bounding box: 83×36×86 Å

Secondary structure (DSSP, 8-state):
-EEEEEETTTEEEEEE--S-HHHHHHHHHHHHHHHHHHHHHHHHHHHHHHHHHHHHHHHHHHHHHHHHHHHHHHHHHHHHHHHTTS-SS----------------HHHHHHHHHHHHHHHHHHHHHHHHHHHHHHHHHHHHHHHHHH-TT-EEEEEETT--B-----TT-HHHHHHHHS--EEEEEEE---SS---PEE----HHHHS-SHHHH-

Foldseek 3Di:
DWAWEDFAPPDIDIDDDPDWVVVVQVVVVVVRLVVNLVLLVVLLVVLVVVLVVLVVVLVVLVVVLVVLVVVVVVVVVVVVVVVVVPPPDDDDDDDDDDDDCPPPDPSVVVNVVSVVVSVVSVVLSVLSVVLSVLSVVVSVVSVVVVPDPQKDKFKAFPVRDTQDPPGPPDPSVVVVVPDRTYIWIWIFGDDPDDTDIDTNYGDVSSRDRVVRVVD

Sequence (215 aa):
MFILVLFGYKQSRIFTIDCLTATLTDCIWQNCIKDTNKNILQKEEQHNKEKNLLQKKIQKIEVKIEQIDKLIKDEEEKIDSNDKKKQEEKNKKVAKKGKDTVPSNPLEIEKQENQKELEKIKENIQKYDDKLEKLKIQKQKFQELEKNENIIVELFDKTGERKFIKTKNDTIANTFLTDKNTYILGYYLPTKEEEIVNVVEIDGYCLRSIEEDEG

Organism: Ichthyophthirius multifiliis (NCBI:txid5932)